Protein AF-A0A6V7Y3J3-F1 (afdb_monomer_lite)

Secondary structure (DSSP, 8-state):
---------HHHHHHHHHHHHHHHHHHHHHHHHHHHHHHHHHHHHHHHHHHHHHHHHHHHHHHHHHHHHHHHHHHHHHHHHHHHHHHHHHHHHHHHHHHHHT--GGG-HHHHHHHHHHHHHHHHHHHT-GGGHHHHHHHHHHHHHHHHHHHHHHHHHHHHH-PPPPHHHHHHTS-THHHHTSSS--

Foldseek 3Di:
DDPPPPPDDPVRVVVVVVVVVVVVVVVVVVVVVVVVVVVVVVVVVVVVVVVVVVVVVVVVVVVVVVVVVVVVVVVVVVVVVVVVVCVVCPVLVVVLLVVLVVLPCPVCVPVLVVSLVVLVVVLVVLVVPPVCVVVNVVSVVSSVSSVVSVVVVVVVVVVVVDDDDDVVVVVVPPPPVVVVVPPPDD

InterPro domains:
  IPR016159 Cullin repeat-like-containing domain superfamily [SSF74788] (88-168)

Structure (mmCIF, N/CA/C/O backbone):
data_AF-A0A6V7Y3J3-F1
#
_entry.id   AF-A0A6V7Y3J3-F1
#
loop_
_atom_site.group_PDB
_atom_site.id
_atom_site.type_symbol
_atom_site.label_atom_id
_atom_site.label_alt_id
_atom_site.label_comp_id
_atom_site.label_asym_id
_atom_site.label_entity_id
_atom_site.label_seq_id
_atom_site.pdbx_PDB_ins_code
_atom_site.Cartn_x
_atom_site.Cartn_y
_atom_site.Cartn_z
_atom_site.occupancy
_atom_site.B_iso_or_equiv
_atom_site.auth_seq_id
_atom_site.auth_comp_id
_atom_site.auth_asym_id
_atom_site.auth_atom_id
_atom_site.pdbx_PDB_model_num
ATOM 1 N N . MET A 1 1 ? -86.072 -19.309 64.965 1.00 40.47 1 MET A N 1
ATOM 2 C CA . MET A 1 1 ? -84.875 -19.492 64.117 1.00 40.47 1 MET A CA 1
ATOM 3 C C . MET A 1 1 ? -83.718 -18.826 64.836 1.00 40.47 1 MET A C 1
ATOM 5 O O . MET A 1 1 ? -83.682 -17.606 64.898 1.00 40.47 1 MET A O 1
ATOM 9 N N . SER A 1 2 ? -82.878 -19.613 65.507 1.00 39.44 2 SER A N 1
ATOM 10 C CA . SER A 1 2 ? -81.770 -19.080 66.303 1.00 39.44 2 SER A CA 1
ATOM 11 C C . SER A 1 2 ? -80.585 -18.849 65.375 1.00 39.44 2 SER A C 1
ATOM 13 O O . SER A 1 2 ? -80.054 -19.807 64.817 1.00 39.44 2 SER A O 1
ATOM 15 N N . TYR A 1 3 ? -80.198 -17.590 65.178 1.00 41.81 3 TYR A N 1
ATOM 16 C CA . TYR A 1 3 ? -78.926 -17.261 64.547 1.00 41.81 3 TYR A CA 1
ATOM 17 C C . TYR A 1 3 ? -77.817 -17.756 65.477 1.00 41.81 3 TYR A C 1
ATOM 19 O O . TYR A 1 3 ? -77.591 -17.194 66.545 1.00 41.81 3 TYR A O 1
ATOM 27 N N . SER A 1 4 ? -77.156 -18.845 65.090 1.00 46.56 4 SER A N 1
ATOM 28 C CA . SER A 1 4 ? -75.852 -19.208 65.633 1.00 46.56 4 SER A CA 1
ATOM 29 C C . SER A 1 4 ? -74.892 -18.091 65.229 1.00 46.56 4 SER A C 1
ATOM 31 O O . SER A 1 4 ? -74.396 -18.051 64.104 1.00 46.56 4 SER A O 1
ATOM 33 N N . GLN A 1 5 ? -74.690 -17.119 66.121 1.00 54.19 5 GLN A N 1
ATOM 34 C CA . GLN A 1 5 ? -73.513 -16.273 66.037 1.00 54.19 5 GLN A CA 1
ATOM 35 C C . GLN A 1 5 ? -72.325 -17.200 66.273 1.00 54.19 5 GLN A C 1
ATOM 37 O O . GLN A 1 5 ? -72.086 -17.662 67.387 1.00 54.19 5 GLN A O 1
ATOM 42 N N . ASN A 1 6 ? -71.626 -17.514 65.190 1.00 60.91 6 ASN A N 1
ATOM 43 C CA . ASN A 1 6 ? -70.351 -18.207 65.205 1.00 60.91 6 ASN A CA 1
ATOM 44 C C . ASN A 1 6 ? -69.305 -17.214 65.744 1.00 60.91 6 ASN A C 1
ATOM 46 O O . ASN A 1 6 ? -68.533 -16.619 64.993 1.00 60.91 6 ASN A O 1
ATOM 50 N N . VAL A 1 7 ? -69.402 -16.904 67.040 1.00 68.88 7 VAL A N 1
ATOM 51 C CA . VAL A 1 7 ? -68.448 -16.048 67.743 1.00 68.88 7 VAL A CA 1
ATOM 52 C C . VAL A 1 7 ? -67.253 -16.930 68.049 1.00 68.88 7 VAL A C 1
ATOM 54 O O . VAL A 1 7 ? -67.334 -17.804 68.909 1.00 68.88 7 VAL A O 1
ATOM 57 N N . LEU A 1 8 ? -66.171 -16.721 67.301 1.00 69.81 8 LEU A N 1
ATOM 58 C CA . LEU A 1 8 ? -64.879 -17.341 67.579 1.00 69.81 8 LEU A CA 1
ATOM 59 C C . LEU A 1 8 ? -64.528 -17.129 69.051 1.00 69.81 8 LEU A C 1
ATOM 61 O O . LEU A 1 8 ? -64.630 -16.013 69.574 1.00 69.81 8 LEU A O 1
ATOM 65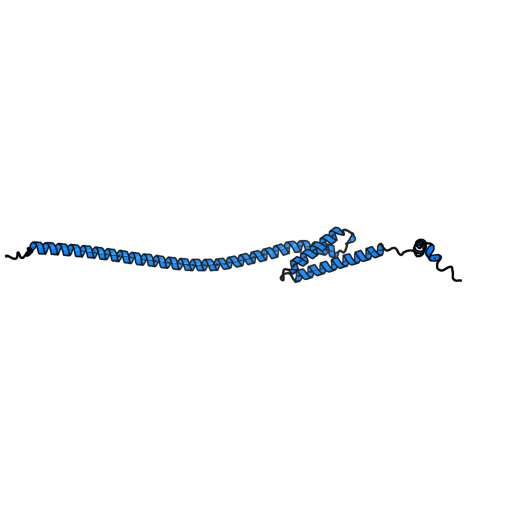 N N . SER A 1 9 ? -64.101 -18.201 69.709 1.00 84.56 9 SER A N 1
ATOM 66 C CA . SER A 1 9 ? -63.559 -18.112 71.058 1.00 84.56 9 SER A CA 1
ATOM 67 C C . SER A 1 9 ? -62.368 -17.155 71.059 1.00 84.56 9 SER A C 1
ATOM 69 O O . SER A 1 9 ? -61.580 -17.123 70.113 1.00 84.56 9 SER A O 1
ATOM 71 N N . PHE A 1 10 ? -62.189 -16.406 72.147 1.00 84.75 10 PHE A N 1
ATOM 72 C CA . PHE A 1 10 ? -61.020 -15.545 72.343 1.00 84.75 10 PHE A CA 1
ATOM 73 C C . PHE A 1 10 ? -59.698 -16.287 72.064 1.00 84.75 10 PHE A C 1
ATOM 75 O O . PHE A 1 10 ? -58.785 -15.723 71.466 1.00 84.75 10 PHE A O 1
ATOM 82 N N . ALA A 1 11 ? -59.622 -17.575 72.419 1.00 87.19 11 ALA A N 1
ATOM 83 C CA . ALA A 1 11 ? -58.457 -18.416 72.153 1.00 87.19 11 ALA A CA 1
ATOM 84 C C . ALA A 1 11 ? -58.227 -18.676 70.651 1.00 87.19 11 ALA A C 1
ATOM 86 O O . ALA A 1 11 ? -57.093 -18.600 70.183 1.00 87.19 11 ALA A O 1
ATOM 87 N N . GLU A 1 12 ? -59.291 -18.940 69.886 1.00 88.81 12 GLU A N 1
ATOM 88 C CA . GLU A 1 12 ? -59.215 -19.160 68.434 1.00 88.81 12 GLU A CA 1
ATOM 89 C C . GLU A 1 12 ? -58.850 -17.868 67.700 1.00 88.81 12 GLU A C 1
ATOM 91 O O . GLU A 1 12 ? -58.066 -17.887 66.750 1.00 88.81 12 GLU A O 1
ATOM 96 N N . LEU A 1 13 ? -59.380 -16.734 68.171 1.00 88.62 13 LEU A N 1
ATOM 97 C CA . LEU A 1 13 ? -59.056 -15.417 67.634 1.00 88.62 13 LEU A CA 1
ATOM 98 C C . LEU A 1 13 ? -57.568 -15.102 67.835 1.00 88.62 13 LEU A C 1
ATOM 100 O O . LEU A 1 13 ? -56.896 -14.710 66.886 1.00 88.62 13 LEU A O 1
ATOM 104 N N . ASN A 1 14 ? -57.046 -15.353 69.039 1.00 91.56 14 ASN A N 1
ATOM 105 C CA . ASN A 1 14 ? -55.643 -15.120 69.379 1.00 91.56 14 ASN A CA 1
ATOM 106 C C . ASN A 1 14 ? -54.693 -16.035 68.586 1.00 91.56 14 ASN A C 1
ATOM 108 O O . ASN A 1 14 ? -53.648 -15.595 68.115 1.00 91.56 14 ASN A O 1
ATOM 112 N N . GLN A 1 15 ? -55.075 -17.299 68.375 1.00 93.19 15 GLN A N 1
ATOM 113 C CA . GLN A 1 15 ? -54.293 -18.237 67.566 1.00 93.19 15 GLN A CA 1
ATOM 114 C C . GLN A 1 15 ? -54.233 -17.817 66.091 1.00 93.19 15 GLN A C 1
ATOM 116 O O . GLN A 1 15 ? -53.187 -17.935 65.454 1.00 93.19 15 GLN A O 1
ATOM 121 N N . ARG A 1 16 ? -55.348 -17.323 65.539 1.00 93.12 16 ARG A N 1
ATOM 122 C CA . ARG A 1 16 ? -55.405 -16.840 64.154 1.00 93.12 16 ARG A CA 1
ATOM 123 C C . ARG A 1 16 ? -54.549 -15.592 63.965 1.00 93.12 16 ARG A C 1
ATOM 125 O O . ARG A 1 16 ? -53.787 -15.533 63.011 1.00 93.12 16 ARG A O 1
ATOM 132 N N . LEU A 1 17 ? -54.613 -14.669 64.923 1.00 93.81 17 LEU A N 1
ATOM 133 C CA . LEU A 1 17 ? -53.811 -13.447 64.941 1.00 93.81 17 LEU A CA 1
ATOM 134 C C . LEU A 1 17 ? -52.310 -13.763 64.976 1.00 93.81 17 LEU A C 1
ATOM 136 O O . LEU A 1 17 ? -51.561 -13.246 64.158 1.00 93.81 17 LEU A O 1
ATOM 140 N N . HIS A 1 18 ? -51.891 -14.700 65.830 1.00 94.31 18 HIS A N 1
ATOM 141 C CA . HIS A 1 18 ? -50.497 -15.147 65.889 1.00 94.31 18 HIS A CA 1
ATOM 142 C C . HIS A 1 18 ? -50.033 -15.795 64.571 1.00 94.31 18 HIS A C 1
ATOM 144 O O . HIS A 1 18 ? -48.887 -15.631 64.152 1.00 94.31 18 HIS A O 1
ATOM 150 N N . LYS A 1 19 ? -50.920 -16.534 63.897 1.00 94.56 19 LYS A N 1
ATOM 151 C CA . LYS A 1 19 ? -50.617 -17.147 62.599 1.00 94.56 19 LYS A CA 1
ATOM 152 C C . LYS A 1 19 ? -50.491 -16.099 61.491 1.00 94.56 19 LYS A C 1
ATOM 154 O O . LYS A 1 19 ? -49.614 -16.216 60.639 1.00 94.56 19 LYS A O 1
ATOM 159 N N . ASP A 1 20 ? -51.348 -15.083 61.517 1.00 95.00 20 ASP A N 1
ATOM 160 C CA . ASP A 1 20 ? -51.294 -13.958 60.584 1.00 95.00 20 ASP A CA 1
ATOM 161 C C . ASP A 1 20 ? -50.028 -13.113 60.820 1.00 95.00 20 ASP A C 1
ATOM 163 O O . ASP A 1 20 ? -49.386 -12.699 59.855 1.00 95.00 20 ASP A O 1
ATOM 167 N N . GLU A 1 21 ? -49.606 -12.922 62.076 1.00 95.88 21 GLU A N 1
ATOM 168 C CA . GLU A 1 21 ? -48.337 -12.265 62.427 1.00 95.88 21 GLU A CA 1
ATOM 169 C C . GLU A 1 21 ? -47.112 -13.035 61.909 1.00 95.88 21 GLU A C 1
ATOM 171 O O . GLU A 1 21 ? -46.213 -12.432 61.317 1.00 95.88 21 GLU A O 1
ATOM 176 N N . GLU A 1 22 ? -47.072 -14.362 62.076 1.00 96.19 22 GLU A N 1
ATOM 177 C CA . GLU A 1 22 ? -45.998 -15.197 61.514 1.00 96.19 22 GLU A CA 1
ATOM 178 C C . GLU A 1 22 ? -45.982 -15.147 59.985 1.00 96.19 22 GLU A C 1
ATOM 180 O O . GLU A 1 22 ? -44.924 -14.950 59.385 1.00 96.19 22 GLU A O 1
ATOM 185 N N . TRP A 1 23 ? -47.151 -15.251 59.347 1.00 97.19 23 TRP A N 1
ATOM 186 C CA . TRP A 1 23 ? -47.257 -15.169 57.892 1.00 97.19 23 TRP A CA 1
ATOM 187 C C . TRP A 1 23 ? -46.792 -13.811 57.355 1.00 97.19 23 TRP A C 1
ATOM 189 O O . TRP A 1 23 ? -46.051 -13.762 56.372 1.00 97.19 23 TRP A O 1
ATOM 199 N N . LEU A 1 24 ? -47.179 -12.709 58.008 1.00 97.31 24 LEU A N 1
ATOM 200 C CA . LEU A 1 24 ? -46.723 -11.365 57.647 1.00 97.31 24 LEU A CA 1
ATOM 201 C C . LEU A 1 24 ? -45.204 -11.242 57.776 1.00 97.31 24 LEU A C 1
ATOM 203 O O . LEU A 1 24 ? -44.564 -10.681 56.884 1.00 97.31 24 LEU A O 1
ATOM 207 N N . ARG A 1 25 ? -44.617 -11.801 58.841 1.00 97.25 25 ARG A N 1
ATOM 208 C CA . ARG A 1 25 ? -43.162 -11.809 59.036 1.00 97.25 25 ARG A CA 1
ATOM 209 C C . ARG A 1 25 ? -42.450 -12.553 57.906 1.00 97.25 25 ARG A C 1
ATOM 211 O O . ARG A 1 25 ? -41.511 -12.011 57.321 1.00 97.25 25 ARG A O 1
ATOM 218 N N . ASP A 1 26 ? -42.918 -13.749 57.566 1.00 97.00 26 ASP A N 1
ATOM 219 C CA . ASP A 1 26 ? -42.322 -14.575 56.513 1.00 97.00 26 ASP A CA 1
ATOM 220 C C . ASP A 1 26 ? -42.484 -13.923 55.129 1.00 97.00 26 ASP A C 1
ATOM 222 O O . ASP A 1 26 ? -41.553 -13.909 54.317 1.00 97.00 26 ASP A O 1
ATOM 226 N N . PHE A 1 27 ? -43.643 -13.310 54.867 1.00 96.81 27 PHE A N 1
ATOM 227 C CA . PHE A 1 27 ? -43.893 -12.555 53.639 1.00 96.81 27 PHE A CA 1
ATOM 228 C C . PHE A 1 27 ? -42.955 -11.349 53.513 1.00 96.81 27 PHE A C 1
ATOM 230 O O . PHE A 1 27 ? -42.407 -11.083 52.440 1.00 96.81 27 PHE A O 1
ATOM 237 N N . GLN A 1 28 ? -42.713 -10.642 54.616 1.00 97.75 28 GLN A N 1
ATOM 238 C CA . GLN A 1 28 ? -41.805 -9.502 54.646 1.00 97.75 28 GLN A CA 1
ATOM 239 C C . GLN A 1 28 ? -40.344 -9.927 54.439 1.00 97.75 28 GLN A C 1
ATOM 241 O O . GLN A 1 28 ? -39.595 -9.246 53.735 1.00 97.75 28 GLN A O 1
ATOM 246 N N . GLU A 1 29 ? -39.944 -11.090 54.959 1.00 97.31 29 GLU A N 1
ATOM 247 C CA . GLU A 1 29 ? -38.634 -11.680 54.672 1.00 97.31 29 GLU A CA 1
ATOM 248 C C . GLU A 1 29 ? -38.492 -12.079 53.192 1.00 97.31 29 GLU A C 1
ATOM 250 O O . GLU A 1 29 ? -37.461 -11.804 52.569 1.00 97.31 29 GLU A O 1
ATOM 255 N N . ALA A 1 30 ? -39.532 -12.671 52.598 1.00 97.00 30 ALA A N 1
ATOM 256 C CA . ALA A 1 30 ? -39.553 -13.011 51.175 1.00 97.00 30 ALA A CA 1
ATOM 257 C C . ALA A 1 30 ? -39.449 -11.762 50.281 1.00 97.00 30 ALA A C 1
ATOM 259 O O . ALA A 1 30 ? -38.675 -11.757 49.318 1.00 97.00 30 ALA A O 1
ATOM 260 N N . LEU A 1 31 ? -40.153 -10.678 50.627 1.00 97.62 31 LEU A N 1
ATOM 261 C CA . LEU A 1 31 ? -40.031 -9.387 49.941 1.00 97.62 31 LEU A CA 1
ATOM 262 C C . LEU A 1 31 ? -38.615 -8.812 50.047 1.00 97.62 31 LEU A C 1
ATOM 264 O O . LEU A 1 31 ? -38.068 -8.340 49.048 1.00 97.62 31 LEU A O 1
ATOM 268 N N . ASN A 1 32 ? -37.990 -8.888 51.224 1.00 97.56 32 ASN A N 1
ATOM 269 C CA . ASN A 1 32 ? -36.612 -8.434 51.412 1.00 97.56 32 ASN A CA 1
ATOM 270 C C . ASN A 1 32 ? -35.627 -9.235 50.549 1.00 97.56 32 ASN A C 1
ATOM 272 O O . ASN A 1 32 ? -34.776 -8.638 49.886 1.00 97.56 32 ASN A O 1
ATOM 276 N N . LYS A 1 33 ? -35.778 -10.564 50.484 1.00 97.81 33 LYS A N 1
ATOM 277 C CA . LYS A 1 33 ? -34.981 -11.422 49.589 1.00 97.81 33 LYS A CA 1
ATOM 278 C C . LYS A 1 33 ? -35.191 -11.051 48.121 1.00 97.81 33 LYS A C 1
ATOM 280 O O . LYS A 1 33 ? -34.218 -10.906 47.386 1.00 97.81 33 LYS A O 1
ATOM 285 N N . SER A 1 34 ? -36.438 -10.833 47.701 1.00 98.00 34 SER A N 1
ATOM 286 C CA . SER A 1 34 ? -36.752 -10.405 46.332 1.00 98.00 34 SER A CA 1
ATOM 287 C C . SER A 1 34 ? -36.083 -9.071 45.980 1.00 98.00 34 SER A C 1
ATOM 289 O O . SER A 1 34 ? -35.484 -8.949 44.913 1.00 98.00 34 SER A O 1
ATOM 291 N N . ASN A 1 35 ? -36.117 -8.091 46.889 1.00 98.00 35 ASN A N 1
ATOM 292 C CA . ASN A 1 35 ? -35.448 -6.801 46.701 1.00 98.00 35 ASN A CA 1
ATOM 293 C C . ASN A 1 35 ? -33.922 -6.940 46.600 1.00 98.00 35 ASN A C 1
ATOM 295 O O . ASN A 1 35 ? -33.307 -6.314 45.736 1.00 98.00 35 ASN A O 1
ATOM 299 N N . GLN A 1 36 ? -33.303 -7.778 47.437 1.00 97.94 36 GLN A N 1
ATOM 300 C CA . GLN A 1 36 ? -31.860 -8.043 47.370 1.00 97.94 36 GLN A CA 1
ATOM 301 C C . GLN A 1 36 ? -31.457 -8.687 46.038 1.00 97.94 36 GLN A C 1
ATOM 303 O O . GLN A 1 36 ? -30.456 -8.291 45.435 1.00 97.94 36 GLN A O 1
ATOM 308 N N . ILE A 1 37 ? -32.247 -9.648 45.546 1.00 97.75 37 ILE A N 1
ATOM 309 C CA . ILE A 1 37 ? -32.016 -10.273 44.237 1.00 97.75 37 ILE A CA 1
ATOM 310 C C . ILE A 1 37 ? -32.148 -9.228 43.130 1.00 97.75 37 ILE A C 1
ATOM 312 O O . ILE A 1 37 ? -31.263 -9.133 42.283 1.00 97.75 37 ILE A O 1
ATOM 316 N N . GLN A 1 38 ? -33.201 -8.406 43.156 1.00 98.19 38 GLN A N 1
ATOM 317 C CA . GLN A 1 38 ? -33.400 -7.353 42.162 1.00 98.19 38 GLN A CA 1
ATOM 318 C C . GLN A 1 38 ? -32.218 -6.375 42.130 1.00 98.19 38 GLN A C 1
ATOM 320 O O . GLN A 1 38 ? -31.699 -6.085 41.054 1.00 98.19 38 GLN A O 1
ATOM 325 N N . GLN A 1 39 ? -31.753 -5.903 43.289 1.00 98.12 39 GLN A N 1
ATOM 326 C CA . GLN A 1 39 ? -30.576 -5.033 43.371 1.00 98.12 39 GLN A CA 1
ATOM 327 C C . GLN A 1 39 ? -29.327 -5.718 42.812 1.00 98.12 39 GLN A C 1
ATOM 329 O O . GLN A 1 39 ? -28.619 -5.119 42.007 1.00 98.12 39 GLN A O 1
ATOM 334 N N . SER A 1 40 ? -29.105 -6.987 43.163 1.00 98.00 40 SER A N 1
ATOM 335 C CA . SER A 1 40 ? -27.975 -7.773 42.652 1.00 98.00 40 SER A CA 1
ATOM 336 C C . SER A 1 40 ? -28.010 -7.895 41.127 1.00 98.00 40 SER A C 1
ATOM 338 O O . SER A 1 40 ? -26.985 -7.725 40.467 1.00 98.00 40 SER A O 1
ATOM 340 N N . VAL A 1 41 ? -29.192 -8.138 40.552 1.00 98.06 41 VAL A N 1
ATOM 341 C CA . VAL A 1 41 ? -29.391 -8.190 39.098 1.00 98.06 41 VAL A CA 1
ATOM 342 C C . VAL A 1 41 ? -29.117 -6.828 38.461 1.00 98.06 41 VAL A C 1
ATOM 344 O O . VAL A 1 41 ? -28.398 -6.771 37.466 1.00 98.06 41 VAL A O 1
ATOM 347 N N . CYS A 1 42 ? -29.613 -5.730 39.038 1.00 98.12 42 CYS A N 1
ATOM 348 C CA . CYS A 1 42 ? -29.329 -4.383 38.536 1.00 98.12 42 CYS A CA 1
ATOM 349 C C . CYS A 1 42 ? -27.826 -4.071 38.550 1.00 98.12 42 CYS A C 1
ATOM 351 O O . CYS A 1 42 ? -27.300 -3.556 37.564 1.00 98.12 42 CYS A O 1
ATOM 353 N N . THR A 1 43 ? -27.119 -4.421 39.627 1.00 98.12 43 THR A N 1
ATOM 354 C CA . THR A 1 43 ? -25.661 -4.251 39.715 1.00 98.12 43 THR A CA 1
ATOM 355 C C . THR A 1 43 ? -24.936 -5.083 38.660 1.00 98.12 43 THR A C 1
ATOM 357 O O . THR A 1 43 ? -24.030 -4.580 37.994 1.00 98.12 43 THR A O 1
ATOM 360 N N . LEU A 1 44 ? -25.349 -6.338 38.464 1.00 98.06 44 LEU A N 1
ATOM 361 C CA . LEU A 1 44 ? -24.755 -7.217 37.462 1.00 98.06 44 LEU A CA 1
ATOM 362 C C . LEU A 1 44 ? -24.953 -6.657 36.045 1.00 98.06 44 LEU A C 1
ATOM 364 O O . LEU A 1 44 ? -23.995 -6.585 35.277 1.00 98.06 44 LEU A O 1
ATOM 368 N N . LEU A 1 45 ? -26.168 -6.212 35.716 1.00 98.38 45 LEU A N 1
ATOM 369 C CA . LEU A 1 45 ? -26.481 -5.598 34.424 1.00 98.38 45 LEU A CA 1
ATOM 370 C C . LEU A 1 45 ? -25.687 -4.308 34.195 1.00 98.38 45 LEU A C 1
ATOM 372 O O . LEU A 1 45 ? -25.155 -4.126 33.103 1.00 98.38 45 LEU A O 1
ATOM 376 N N . GLY A 1 46 ? -25.533 -3.467 35.223 1.00 98.06 46 GLY A N 1
ATOM 377 C CA . GLY A 1 46 ? -24.656 -2.294 35.164 1.00 98.06 46 GLY A CA 1
ATOM 378 C C . GLY A 1 46 ? -23.215 -2.675 34.818 1.00 98.06 46 GLY A C 1
ATOM 379 O O . GLY A 1 46 ? -22.642 -2.139 33.875 1.00 98.06 46 GLY A O 1
ATOM 380 N N . SER A 1 47 ? -22.666 -3.695 35.486 1.00 98.06 47 SER A N 1
ATOM 381 C CA . SER A 1 47 ? -21.303 -4.166 35.200 1.00 98.06 47 SER A CA 1
ATOM 382 C C . SER A 1 47 ? -21.140 -4.732 33.782 1.00 98.06 47 SER A C 1
ATOM 384 O O . SER A 1 47 ? -20.087 -4.576 33.162 1.00 98.06 47 SER A O 1
ATOM 386 N N . PHE A 1 48 ? -22.178 -5.384 33.245 1.00 98.44 48 PHE A N 1
ATOM 387 C CA . PHE A 1 48 ? -22.170 -5.858 31.864 1.00 98.44 48 PHE A CA 1
ATOM 388 C C . PHE A 1 48 ? -22.197 -4.701 30.874 1.00 98.44 48 PHE A C 1
ATOM 390 O O . PHE A 1 48 ? -21.451 -4.745 29.896 1.00 98.44 48 PHE A O 1
ATOM 397 N N . GLN A 1 49 ? -23.006 -3.676 31.141 1.00 98.31 49 GLN A N 1
ATOM 398 C CA . GLN A 1 49 ? -23.075 -2.480 30.312 1.00 98.31 49 GLN A CA 1
ATOM 399 C C . GLN A 1 49 ? -21.709 -1.788 30.237 1.00 98.31 49 GLN A C 1
ATOM 401 O O . GLN A 1 49 ? -21.181 -1.621 29.138 1.00 98.31 49 GLN A O 1
ATOM 406 N N . ASP A 1 50 ? -21.068 -1.533 31.382 1.00 98.19 50 ASP A N 1
ATOM 407 C CA . ASP A 1 50 ? -19.732 -0.918 31.434 1.00 98.19 50 ASP A CA 1
ATOM 408 C C . ASP A 1 50 ? -18.699 -1.715 30.620 1.00 98.19 50 ASP A C 1
ATOM 410 O O . ASP A 1 50 ? -17.840 -1.169 29.918 1.00 98.19 50 ASP A O 1
ATOM 414 N N . ARG A 1 51 ? -18.788 -3.047 30.689 1.00 98.31 51 ARG A N 1
ATOM 415 C CA . ARG A 1 51 ? -17.873 -3.950 29.989 1.00 98.31 51 ARG A CA 1
ATOM 416 C C . ARG A 1 51 ? -18.129 -3.979 28.479 1.00 98.31 51 ARG A C 1
ATOM 418 O O . ARG A 1 51 ? -17.166 -4.066 27.716 1.00 98.31 51 ARG A O 1
ATOM 425 N N . ILE A 1 52 ? -19.387 -3.881 28.045 1.00 98.38 52 ILE A N 1
ATOM 426 C CA . ILE A 1 52 ? -19.772 -3.754 26.629 1.00 98.38 52 ILE A CA 1
ATOM 427 C C . ILE A 1 52 ? -19.312 -2.408 26.065 1.00 98.38 52 ILE A C 1
ATOM 429 O O . ILE A 1 52 ? -18.769 -2.368 24.956 1.00 98.38 52 ILE A O 1
ATOM 433 N N . ASP A 1 53 ? -19.466 -1.329 26.827 1.00 98.25 53 ASP A N 1
ATOM 434 C CA . ASP A 1 53 ? -19.052 0.011 26.412 1.00 98.25 53 ASP A CA 1
ATOM 435 C C . ASP A 1 53 ? -17.528 0.093 26.272 1.00 98.25 53 ASP A C 1
ATOM 437 O O . ASP A 1 53 ? -17.009 0.540 25.242 1.00 98.25 53 ASP A O 1
ATOM 441 N N . SER A 1 54 ? -16.793 -0.452 27.248 1.00 98.19 54 SER A N 1
ATOM 442 C CA . SER A 1 54 ? -15.333 -0.563 27.179 1.00 98.19 54 SER A CA 1
ATOM 443 C C . SER A 1 54 ? -14.873 -1.413 25.989 1.00 98.19 54 SER A C 1
ATOM 445 O O . SER A 1 54 ? -13.954 -1.029 25.256 1.00 98.19 54 SER A O 1
ATOM 447 N N . LEU A 1 55 ? -15.527 -2.554 25.744 1.00 98.06 55 LEU A N 1
ATOM 448 C CA . LEU A 1 55 ? -15.213 -3.404 24.599 1.00 98.06 55 LEU A CA 1
ATOM 449 C C . LEU A 1 55 ? -15.475 -2.680 23.273 1.00 98.06 55 LEU A C 1
ATOM 451 O O . LEU A 1 55 ? -14.622 -2.722 22.388 1.00 98.06 55 LEU A O 1
ATOM 455 N N . SER A 1 56 ? -16.603 -1.981 23.146 1.00 97.88 56 SER A N 1
ATOM 456 C CA . SER A 1 56 ? -16.945 -1.222 21.937 1.00 97.88 56 SER A CA 1
ATOM 457 C C . SER A 1 56 ? -15.922 -0.124 21.644 1.00 97.88 56 SER A C 1
ATOM 459 O O . SER A 1 56 ? -15.453 -0.009 20.508 1.00 97.88 56 SER A O 1
ATOM 461 N N . ALA A 1 57 ? -15.497 0.630 22.662 1.00 97.62 57 ALA A N 1
ATOM 462 C CA . ALA A 1 57 ? -14.457 1.650 22.518 1.00 97.62 57 ALA A CA 1
ATOM 463 C C . ALA A 1 57 ? -13.104 1.049 22.084 1.00 97.62 57 ALA A C 1
ATOM 465 O O . ALA A 1 57 ? -12.422 1.578 21.194 1.00 97.62 57 ALA A O 1
ATOM 466 N N . ASN A 1 58 ? -12.731 -0.094 22.666 1.00 98.12 58 ASN A N 1
ATOM 467 C CA . ASN A 1 58 ? -11.515 -0.816 22.294 1.00 98.12 58 ASN A CA 1
ATOM 468 C C . ASN A 1 58 ? -11.574 -1.328 20.851 1.00 98.12 58 ASN A C 1
ATOM 470 O O . ASN A 1 58 ? -10.613 -1.163 20.098 1.00 98.12 58 ASN A O 1
ATOM 474 N N . VAL A 1 59 ? -12.705 -1.897 20.436 1.00 97.94 59 VAL A N 1
ATOM 475 C CA . VAL A 1 59 ? -12.921 -2.375 19.066 1.00 97.94 59 VAL A CA 1
ATOM 476 C C . VAL A 1 59 ? -12.838 -1.222 18.062 1.00 97.94 59 VAL A C 1
ATOM 478 O O . VAL A 1 59 ? -12.131 -1.346 17.062 1.00 97.94 59 VAL A O 1
ATOM 481 N N . ALA A 1 60 ? -13.461 -0.074 18.338 1.00 97.38 60 ALA A N 1
ATOM 482 C CA . ALA A 1 60 ? -13.362 1.112 17.479 1.00 97.38 60 ALA A CA 1
ATOM 483 C C . ALA A 1 60 ? -11.905 1.595 17.316 1.00 97.38 60 ALA A C 1
ATOM 485 O O . ALA A 1 60 ? -11.444 1.903 16.209 1.00 97.38 60 ALA A O 1
ATOM 486 N N . THR A 1 61 ? -11.145 1.588 18.414 1.00 97.44 61 THR A N 1
ATOM 487 C CA . THR A 1 61 ? -9.713 1.916 18.403 1.00 97.44 61 THR A CA 1
ATOM 488 C C . THR A 1 61 ? -8.910 0.911 17.572 1.00 97.44 61 THR A C 1
ATOM 490 O O . THR A 1 61 ? -8.047 1.310 16.784 1.00 97.44 61 THR A O 1
ATOM 493 N N . LEU A 1 62 ? -9.197 -0.388 17.700 1.00 97.94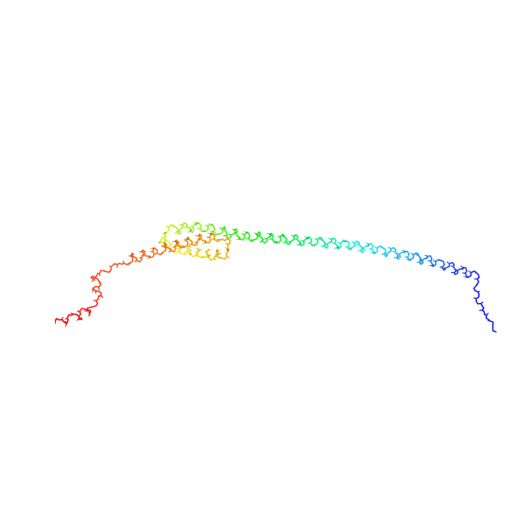 62 LEU A N 1
ATOM 494 C CA . LEU A 1 62 ? -8.553 -1.442 16.910 1.00 97.94 62 LEU A CA 1
ATOM 495 C C . LEU A 1 62 ? -8.833 -1.292 15.413 1.00 97.94 62 LEU A C 1
ATOM 497 O O . LEU A 1 62 ? -7.894 -1.385 14.623 1.00 97.94 62 LEU A O 1
ATOM 501 N N . TYR A 1 63 ? -10.074 -0.997 15.017 1.00 97.94 63 TYR A N 1
ATOM 502 C CA . TYR A 1 63 ? -10.414 -0.730 13.615 1.00 97.94 63 TYR A CA 1
ATOM 503 C C . TYR A 1 63 ? -9.617 0.446 13.050 1.00 97.94 63 TYR A C 1
ATOM 505 O O . TYR A 1 63 ? -9.041 0.346 11.964 1.00 97.94 63 TYR A O 1
ATOM 513 N N . THR A 1 64 ? -9.514 1.534 13.815 1.00 96.81 64 THR A N 1
ATOM 514 C CA . THR A 1 64 ? -8.750 2.721 13.410 1.00 96.81 64 THR A CA 1
ATOM 515 C C . THR A 1 64 ? -7.278 2.371 13.196 1.00 96.81 64 THR A C 1
ATOM 517 O O . THR A 1 64 ? -6.736 2.620 12.117 1.00 96.81 64 THR A O 1
ATOM 520 N N . LYS A 1 65 ? -6.644 1.706 14.172 1.00 97.50 65 LYS A N 1
ATOM 521 C CA . LYS A 1 65 ? -5.246 1.256 14.066 1.00 97.50 65 LYS A CA 1
ATOM 522 C C . LYS A 1 65 ? -5.038 0.300 12.890 1.00 97.50 65 LYS A C 1
ATOM 524 O O . LYS A 1 65 ? -4.075 0.452 12.144 1.00 97.50 65 LYS A O 1
ATOM 529 N N . SER A 1 66 ? -5.955 -0.646 12.691 1.00 97.56 66 SER A N 1
ATOM 530 C CA . SER A 1 66 ? -5.891 -1.604 11.585 1.00 97.56 66 SER A CA 1
ATOM 531 C C . SER A 1 66 ? -5.935 -0.907 10.223 1.00 97.56 66 SER A C 1
ATOM 533 O O . SER A 1 66 ? -5.128 -1.229 9.355 1.00 97.56 66 SER A O 1
ATOM 535 N N . SER A 1 67 ? -6.788 0.109 10.049 1.00 96.81 67 SER A N 1
ATOM 536 C CA . SER A 1 67 ? -6.851 0.870 8.792 1.00 96.81 67 SER A CA 1
ATOM 537 C C . SER A 1 67 ? -5.549 1.615 8.468 1.00 96.81 67 SER A C 1
ATOM 539 O O . SER A 1 67 ? -5.142 1.672 7.305 1.00 96.81 67 SER A O 1
ATOM 541 N N . VAL A 1 68 ? -4.864 2.146 9.489 1.00 97.38 68 VAL A N 1
ATOM 542 C CA . VAL A 1 68 ? -3.571 2.823 9.323 1.00 97.38 68 VAL A CA 1
ATOM 543 C C . VAL A 1 68 ? -2.521 1.810 8.879 1.00 97.38 68 VAL A C 1
ATOM 545 O O . VAL A 1 68 ? -1.873 2.020 7.855 1.00 97.38 68 VAL A O 1
ATOM 548 N N . ILE A 1 69 ? -2.436 0.669 9.569 1.00 98.00 69 ILE A N 1
ATOM 549 C CA . ILE A 1 69 ? -1.509 -0.418 9.226 1.00 98.00 69 ILE A CA 1
ATOM 550 C C . ILE A 1 69 ? -1.769 -0.936 7.805 1.00 98.00 69 ILE A C 1
ATOM 552 O O . ILE A 1 69 ? -0.829 -1.135 7.040 1.00 98.00 69 ILE A O 1
ATOM 556 N N . GLN A 1 70 ? -3.030 -1.131 7.410 1.00 97.31 70 GLN A N 1
ATOM 557 C CA . GLN A 1 70 ? -3.372 -1.565 6.051 1.00 97.31 70 GLN A CA 1
ATOM 558 C C . GLN A 1 70 ? -2.904 -0.558 4.994 1.00 97.31 70 GLN A C 1
ATOM 560 O O . GLN A 1 70 ? -2.339 -0.954 3.971 1.00 97.31 70 GLN A O 1
ATOM 565 N N . ARG A 1 71 ? -3.086 0.745 5.246 1.00 97.25 71 ARG A N 1
ATOM 566 C CA . ARG A 1 71 ? -2.592 1.803 4.356 1.00 97.25 71 ARG A CA 1
ATOM 567 C C . ARG A 1 71 ? -1.065 1.790 4.267 1.00 97.25 71 ARG A C 1
ATOM 569 O O . ARG A 1 71 ? -0.526 1.865 3.163 1.00 97.25 71 ARG A O 1
ATOM 576 N N . GLU A 1 72 ? -0.368 1.662 5.391 1.00 97.19 72 GLU A N 1
ATOM 577 C CA . GLU A 1 72 ? 1.096 1.555 5.420 1.00 97.19 72 GLU A CA 1
ATOM 578 C C . GLU A 1 72 ? 1.587 0.333 4.638 1.00 97.19 72 GLU A C 1
ATOM 580 O O . GLU A 1 72 ? 2.465 0.459 3.784 1.00 97.19 72 GLU A O 1
ATOM 585 N N . GLN A 1 73 ? 0.963 -0.831 4.831 1.00 97.56 73 GLN A N 1
ATOM 586 C CA . GLN A 1 73 ? 1.280 -2.037 4.066 1.00 97.56 73 GLN A CA 1
ATOM 587 C C . GLN A 1 73 ? 1.052 -1.847 2.564 1.00 97.56 73 GLN A C 1
ATOM 589 O O . GLN A 1 73 ? 1.868 -2.295 1.756 1.00 97.56 73 GLN A O 1
ATOM 594 N N . GLN A 1 74 ? -0.031 -1.179 2.163 1.00 95.56 74 GLN A N 1
ATOM 595 C CA . GLN A 1 74 ? -0.283 -0.887 0.753 1.00 95.56 74 GLN A CA 1
ATOM 596 C C . GLN A 1 74 ? 0.802 0.028 0.168 1.00 95.56 74 GLN A C 1
ATOM 598 O O . GLN A 1 74 ? 1.262 -0.207 -0.952 1.00 95.56 74 GLN A O 1
ATOM 603 N N . ASN A 1 75 ? 1.240 1.036 0.923 1.00 94.81 75 ASN A N 1
ATOM 604 C CA . ASN A 1 75 ? 2.327 1.924 0.514 1.00 94.81 75 ASN A CA 1
ATOM 605 C C . ASN A 1 75 ? 3.649 1.160 0.368 1.00 94.81 75 ASN A C 1
ATOM 607 O O . ASN A 1 75 ? 4.318 1.305 -0.654 1.00 94.81 75 ASN A O 1
ATOM 611 N N . ILE A 1 76 ? 3.981 0.289 1.326 1.00 96.25 76 ILE A N 1
ATOM 612 C CA . ILE A 1 76 ? 5.176 -0.566 1.269 1.00 96.25 76 ILE A CA 1
ATOM 613 C C . ILE A 1 76 ? 5.138 -1.475 0.035 1.00 96.25 76 ILE A C 1
ATOM 615 O O . ILE A 1 76 ? 6.130 -1.562 -0.680 1.00 96.25 76 ILE A O 1
ATOM 619 N N . ARG A 1 77 ? 3.998 -2.105 -0.280 1.00 92.12 77 ARG A N 1
ATOM 620 C CA . ARG A 1 77 ? 3.865 -2.953 -1.483 1.00 92.12 77 ARG A CA 1
ATOM 621 C C . ARG A 1 77 ? 4.059 -2.165 -2.779 1.00 92.12 77 ARG A C 1
ATOM 623 O O . ARG A 1 77 ? 4.730 -2.649 -3.686 1.00 92.12 77 ARG A O 1
ATOM 630 N N . LYS A 1 78 ? 3.502 -0.951 -2.868 1.00 85.19 78 LYS A N 1
ATOM 631 C CA . LYS A 1 78 ? 3.711 -0.060 -4.025 1.00 85.19 78 LYS A CA 1
ATOM 632 C C . LYS A 1 78 ? 5.181 0.334 -4.168 1.00 85.19 78 LYS A C 1
ATOM 634 O O . LYS A 1 78 ? 5.711 0.309 -5.278 1.00 85.19 78 LYS A O 1
ATOM 639 N N . LEU A 1 79 ? 5.839 0.664 -3.057 1.00 87.38 79 LEU A N 1
ATOM 640 C CA . LEU A 1 79 ? 7.262 0.992 -3.045 1.00 87.38 79 LEU A CA 1
ATOM 641 C C . LE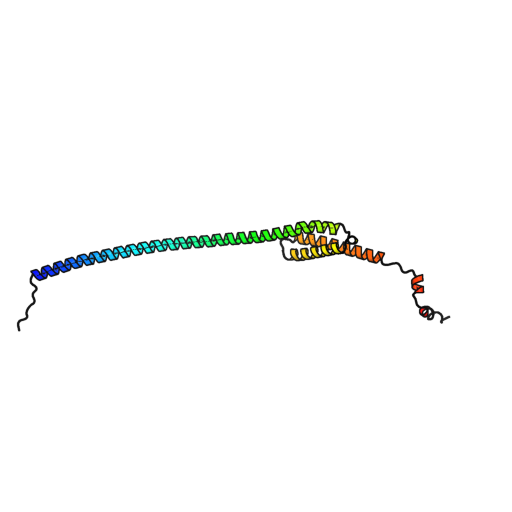U A 1 79 ? 8.113 -0.211 -3.462 1.00 87.38 79 LEU A C 1
ATOM 643 O O . LEU A 1 79 ? 8.983 -0.060 -4.309 1.00 87.38 79 LEU A O 1
ATOM 647 N N . LEU A 1 80 ? 7.827 -1.402 -2.936 1.00 89.19 80 LEU A N 1
ATOM 648 C CA . LEU A 1 80 ? 8.538 -2.626 -3.302 1.00 89.19 80 LEU A CA 1
ATOM 649 C C . LEU A 1 80 ? 8.406 -2.917 -4.802 1.00 89.19 80 LEU A C 1
ATOM 651 O O . LEU A 1 80 ? 9.412 -3.098 -5.472 1.00 89.19 80 LEU A O 1
ATOM 655 N N . SER A 1 81 ? 7.193 -2.831 -5.356 1.00 78.06 81 SER A N 1
ATOM 656 C CA . SER A 1 81 ? 6.968 -2.983 -6.801 1.00 78.06 81 SER A CA 1
ATOM 657 C C . SER A 1 81 ? 7.738 -1.946 -7.633 1.00 78.06 81 SER A C 1
ATOM 659 O O . SER A 1 81 ? 8.264 -2.269 -8.697 1.00 78.06 81 SER A O 1
ATOM 661 N N . THR A 1 82 ? 7.844 -0.710 -7.137 1.00 78.44 82 THR A N 1
ATOM 662 C CA . THR A 1 82 ? 8.629 0.369 -7.764 1.00 78.44 82 THR A CA 1
ATOM 663 C C . THR A 1 82 ? 10.127 0.044 -7.746 1.00 78.44 82 THR A C 1
ATOM 665 O O . THR A 1 82 ? 10.821 0.224 -8.750 1.00 78.44 82 THR A O 1
ATOM 668 N N . VAL A 1 83 ? 10.630 -0.463 -6.620 1.00 82.19 83 VAL A N 1
ATOM 669 C CA . VAL A 1 83 ? 12.030 -0.875 -6.456 1.00 82.19 83 VAL A CA 1
ATOM 670 C C . VAL A 1 83 ? 12.355 -2.076 -7.341 1.00 82.19 83 VAL A C 1
ATOM 672 O O . VAL A 1 83 ? 13.340 -2.014 -8.072 1.00 82.19 83 VAL A O 1
ATOM 675 N N . ASP A 1 84 ? 11.515 -3.112 -7.358 1.00 78.75 84 ASP A N 1
ATOM 676 C CA . ASP A 1 84 ? 11.702 -4.299 -8.200 1.00 78.75 84 ASP A CA 1
ATOM 677 C C . ASP A 1 84 ? 11.758 -3.928 -9.683 1.00 78.75 84 ASP A C 1
ATOM 679 O O . ASP A 1 84 ? 12.681 -4.334 -10.392 1.00 78.75 84 ASP A O 1
ATOM 683 N N . ALA A 1 85 ? 10.827 -3.084 -10.143 1.00 71.12 85 ALA A N 1
ATOM 684 C CA . ALA A 1 85 ? 10.871 -2.547 -11.499 1.00 71.12 85 ALA A CA 1
ATOM 685 C C . ALA A 1 85 ? 12.184 -1.782 -11.738 1.00 71.12 85 ALA A C 1
ATOM 687 O O . ALA A 1 85 ? 12.878 -2.004 -12.729 1.00 71.12 85 ALA A O 1
ATOM 688 N N . THR A 1 86 ? 12.581 -0.915 -10.806 1.00 70.12 86 THR A N 1
ATOM 689 C CA . THR A 1 86 ? 13.816 -0.133 -10.937 1.00 70.12 86 THR A CA 1
ATOM 690 C C . THR A 1 86 ? 15.057 -1.020 -11.036 1.00 70.12 86 THR A C 1
ATOM 692 O O . THR A 1 86 ? 15.879 -0.764 -11.915 1.00 70.12 86 THR A O 1
ATOM 695 N N . ILE A 1 87 ? 15.183 -2.059 -10.205 1.00 71.12 87 ILE A N 1
ATOM 696 C CA . ILE A 1 87 ? 16.304 -3.013 -10.223 1.00 71.12 87 ILE A CA 1
ATOM 697 C C . ILE A 1 87 ? 16.344 -3.769 -11.553 1.00 71.12 87 ILE A C 1
ATOM 699 O O . ILE A 1 87 ? 17.390 -3.806 -12.205 1.00 71.12 87 ILE A O 1
ATOM 703 N N . GLN A 1 88 ? 15.205 -4.319 -11.987 1.00 70.25 88 GLN A N 1
ATOM 704 C CA . GLN A 1 88 ? 15.117 -5.065 -13.244 1.00 70.25 88 GLN A CA 1
ATOM 705 C C . GLN A 1 88 ? 15.515 -4.211 -14.449 1.00 70.25 88 GLN A C 1
ATOM 707 O O . GLN A 1 88 ? 16.208 -4.698 -15.344 1.00 70.25 88 GLN A O 1
ATOM 712 N N . PHE A 1 89 ? 15.112 -2.938 -14.469 1.00 67.12 89 PHE A N 1
ATOM 713 C CA . PHE A 1 89 ? 15.442 -2.050 -15.575 1.00 67.12 89 PHE A CA 1
ATOM 714 C C . PHE A 1 89 ? 16.864 -1.492 -15.475 1.00 67.12 89 PHE A C 1
ATOM 716 O O . PHE A 1 89 ? 17.573 -1.526 -16.468 1.00 67.12 89 PHE A O 1
ATOM 723 N N . HIS A 1 90 ? 17.345 -1.033 -14.315 1.00 66.00 90 HIS A N 1
ATOM 724 C CA . HIS A 1 90 ? 18.644 -0.346 -14.230 1.00 66.00 90 HIS A CA 1
ATOM 725 C C . HIS A 1 90 ? 19.837 -1.226 -14.642 1.00 66.00 90 HIS A C 1
ATOM 727 O O . HIS A 1 90 ? 20.734 -0.736 -15.323 1.00 66.00 90 HIS A O 1
ATOM 733 N N . GLY A 1 91 ? 19.842 -2.516 -14.286 1.00 63.62 91 GLY A N 1
ATOM 734 C CA . GLY A 1 91 ? 20.906 -3.436 -14.712 1.00 63.62 91 GLY A CA 1
ATOM 735 C C . GLY A 1 91 ? 20.864 -3.750 -16.211 1.00 63.62 91 GLY A C 1
ATOM 736 O O . GLY A 1 91 ? 21.905 -3.871 -16.853 1.00 63.62 91 GLY A O 1
ATOM 737 N N . LYS A 1 92 ? 19.659 -3.832 -16.788 1.00 64.62 92 LYS A N 1
ATOM 738 C CA . LYS A 1 92 ? 19.465 -4.116 -18.214 1.00 64.62 92 LYS A CA 1
ATOM 739 C C . LYS A 1 92 ? 19.734 -2.893 -19.090 1.00 64.62 92 LYS A C 1
ATOM 741 O O . LYS A 1 92 ? 20.332 -3.054 -20.145 1.00 64.62 92 LYS A O 1
ATOM 746 N N . THR A 1 93 ? 19.346 -1.686 -18.666 1.00 66.31 93 THR A N 1
ATOM 747 C CA . THR A 1 93 ? 19.483 -0.475 -19.491 1.00 66.31 93 THR A CA 1
ATOM 748 C C . THR A 1 93 ? 20.943 -0.042 -19.651 1.00 66.31 93 THR A C 1
ATOM 750 O O . THR A 1 93 ? 21.319 0.305 -20.756 1.00 66.31 93 THR A O 1
ATOM 753 N N . THR A 1 94 ? 21.815 -0.156 -18.642 1.00 69.44 94 THR A N 1
ATOM 754 C CA . THR A 1 94 ? 23.222 0.287 -18.783 1.00 69.44 94 THR A CA 1
ATOM 755 C C . THR A 1 94 ? 24.039 -0.570 -19.760 1.00 69.44 94 THR A C 1
ATOM 757 O O . THR A 1 94 ? 24.759 -0.040 -20.602 1.00 69.44 94 THR A O 1
ATOM 760 N N . ALA A 1 95 ? 23.920 -1.901 -19.697 1.00 69.38 95 ALA A N 1
ATOM 761 C CA . ALA A 1 95 ? 24.597 -2.780 -20.658 1.00 69.38 95 ALA A CA 1
ATOM 762 C C . ALA A 1 95 ? 24.040 -2.600 -22.083 1.00 69.38 95 ALA A C 1
ATOM 764 O O . ALA A 1 95 ? 24.774 -2.670 -23.066 1.00 69.38 95 ALA A O 1
ATOM 765 N N . LEU A 1 96 ? 22.735 -2.345 -22.178 1.00 72.00 96 LEU A N 1
ATOM 766 C CA . LEU A 1 96 ? 22.013 -2.073 -23.414 1.00 72.00 96 LEU A CA 1
ATOM 767 C C . LEU A 1 96 ? 22.431 -0.735 -24.045 1.00 72.00 96 LEU A C 1
ATOM 769 O O . LEU A 1 96 ? 22.729 -0.689 -25.233 1.00 72.00 96 LEU A O 1
ATOM 773 N N . GLU A 1 97 ? 22.524 0.322 -23.241 1.00 74.94 97 GLU A N 1
ATOM 774 C CA . GLU A 1 97 ? 22.966 1.665 -23.628 1.00 74.94 97 GLU A CA 1
ATOM 775 C C . GLU A 1 97 ? 24.368 1.658 -24.227 1.00 74.94 97 GLU A C 1
ATOM 777 O O . GLU A 1 97 ? 24.579 2.278 -25.268 1.00 74.94 97 GLU A O 1
ATOM 782 N N . ASN A 1 98 ? 25.304 0.937 -23.606 1.00 77.94 98 ASN A N 1
ATOM 783 C CA . ASN A 1 98 ? 26.669 0.828 -24.115 1.00 77.94 98 ASN A CA 1
ATOM 784 C C . ASN A 1 98 ? 26.686 0.168 -25.498 1.00 77.94 98 ASN A C 1
ATOM 786 O O . ASN A 1 98 ? 27.223 0.751 -26.431 1.00 77.94 98 ASN A O 1
ATOM 790 N N . THR A 1 99 ? 25.995 -0.966 -25.680 1.00 78.56 99 THR A N 1
ATOM 791 C CA . THR A 1 99 ? 25.928 -1.623 -26.998 1.00 78.56 99 THR A CA 1
ATOM 792 C C . THR A 1 99 ? 25.316 -0.723 -28.074 1.00 78.56 99 THR A C 1
ATOM 794 O O . THR A 1 99 ? 25.794 -0.700 -29.206 1.00 78.56 99 THR A O 1
ATOM 797 N N . ILE A 1 100 ? 24.261 0.026 -27.740 1.00 82.31 100 ILE A N 1
ATOM 798 C CA . ILE A 1 100 ? 23.622 0.936 -28.695 1.00 82.31 100 ILE A CA 1
ATOM 799 C C . ILE A 1 100 ? 24.552 2.100 -29.055 1.00 82.31 100 ILE A C 1
ATOM 801 O O . ILE A 1 100 ? 24.647 2.443 -30.234 1.00 82.31 100 ILE A O 1
ATOM 805 N N . ARG A 1 101 ? 25.256 2.675 -28.071 1.00 77.06 101 ARG A N 1
ATOM 806 C CA . ARG A 1 101 ? 26.209 3.781 -28.270 1.00 77.06 101 ARG A CA 1
ATOM 807 C C . ARG A 1 101 ? 27.473 3.371 -29.016 1.00 77.06 101 ARG A C 1
ATOM 809 O O . ARG A 1 101 ? 27.994 4.188 -29.766 1.00 77.06 101 ARG A O 1
ATOM 816 N N . ASP A 1 102 ? 27.928 2.135 -28.846 1.00 79.12 102 ASP A N 1
ATOM 817 C CA . ASP A 1 102 ? 29.095 1.603 -29.554 1.00 79.12 102 ASP A CA 1
ATOM 818 C C . ASP A 1 102 ? 28.850 1.480 -31.071 1.00 79.12 102 ASP A C 1
ATOM 820 O O . ASP A 1 102 ? 29.799 1.333 -31.837 1.00 79.12 102 ASP A O 1
ATOM 824 N N . GLY A 1 103 ? 27.589 1.552 -31.524 1.00 70.12 103 GLY A N 1
ATOM 825 C CA . GLY A 1 103 ? 27.226 1.761 -32.932 1.00 70.12 103 GLY A CA 1
ATOM 826 C C . GLY A 1 103 ? 27.515 0.594 -33.883 1.00 70.12 103 GLY A C 1
ATOM 827 O O . GLY A 1 103 ? 27.233 0.695 -35.072 1.00 70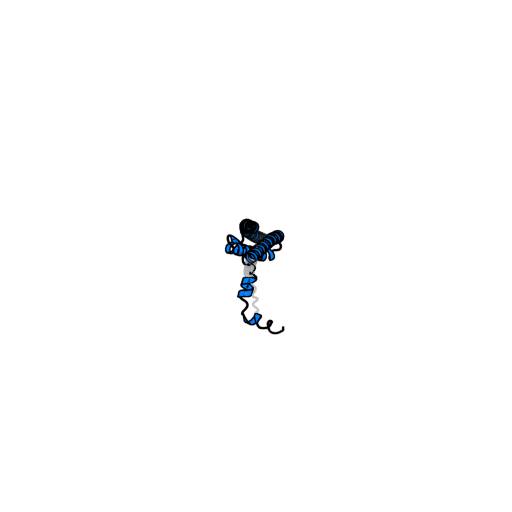.12 103 GLY A O 1
ATOM 828 N N . ASN A 1 104 ? 28.039 -0.529 -33.388 1.00 75.25 104 ASN A N 1
ATOM 829 C CA . ASN A 1 104 ? 28.416 -1.691 -34.197 1.00 75.25 104 ASN A CA 1
ATOM 830 C C . ASN A 1 104 ? 27.207 -2.567 -34.581 1.00 75.25 104 ASN A C 1
ATOM 832 O O . ASN A 1 104 ? 27.087 -3.714 -34.149 1.00 75.25 104 ASN A O 1
ATOM 836 N N . VAL A 1 105 ? 26.313 -2.039 -35.421 1.00 75.62 105 VAL A N 1
ATOM 837 C CA . VAL A 1 105 ? 25.101 -2.751 -35.872 1.00 75.62 105 VAL A CA 1
ATOM 838 C C . VAL A 1 105 ? 25.450 -4.006 -36.689 1.00 75.62 105 VAL A C 1
ATOM 840 O O . VAL A 1 105 ? 24.812 -5.043 -36.537 1.00 75.62 105 VAL A O 1
ATOM 843 N N . MET A 1 106 ? 26.490 -3.940 -37.527 1.00 70.12 106 MET A N 1
ATOM 844 C CA . MET A 1 106 ? 26.845 -5.012 -38.472 1.00 70.12 106 MET A CA 1
ATOM 845 C C . MET A 1 106 ? 27.539 -6.221 -37.836 1.00 70.12 106 MET A C 1
ATOM 847 O O . MET A 1 106 ? 27.562 -7.295 -38.432 1.00 70.12 106 MET A O 1
ATOM 851 N N . LEU A 1 107 ? 28.099 -6.075 -36.631 1.00 75.81 107 LEU A N 1
ATOM 852 C CA . LEU A 1 107 ? 28.825 -7.163 -35.969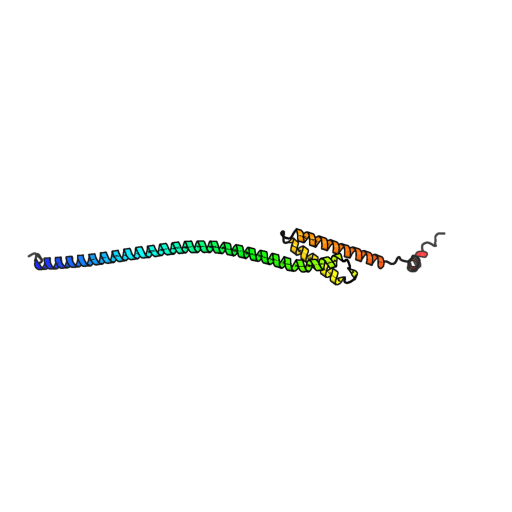 1.00 75.81 107 LEU A CA 1
ATOM 853 C C . LEU A 1 107 ? 27.870 -8.247 -35.436 1.00 75.81 107 LEU A C 1
ATOM 855 O O . LEU A 1 107 ? 28.236 -9.419 -35.379 1.00 75.81 107 LEU A O 1
ATOM 859 N N . ALA A 1 108 ? 26.653 -7.845 -35.051 1.00 80.44 108 ALA A N 1
ATOM 860 C CA . ALA A 1 108 ? 25.599 -8.720 -34.545 1.00 80.44 108 ALA A CA 1
ATOM 861 C C . ALA A 1 108 ? 24.215 -8.054 -34.700 1.00 80.44 108 ALA A C 1
ATOM 863 O O . ALA A 1 108 ? 23.618 -7.603 -33.721 1.00 80.44 108 ALA A O 1
ATOM 864 N N . LEU A 1 109 ? 23.702 -7.984 -35.935 1.00 84.88 109 LEU A N 1
ATOM 865 C CA . LEU A 1 109 ? 22.436 -7.302 -36.248 1.00 84.88 109 LEU A CA 1
ATOM 866 C C . LEU A 1 109 ? 21.252 -7.847 -35.434 1.00 84.88 109 LEU A C 1
ATOM 868 O O . LEU A 1 109 ? 20.471 -7.065 -34.899 1.00 84.88 109 LEU A O 1
ATOM 872 N N . ASP A 1 110 ? 21.132 -9.169 -35.305 1.00 86.19 110 ASP A N 1
ATOM 873 C CA . ASP A 1 110 ? 20.022 -9.791 -34.571 1.00 86.19 110 ASP A CA 1
ATOM 874 C C . ASP A 1 110 ? 20.034 -9.418 -33.081 1.00 86.19 110 ASP A C 1
ATOM 876 O O . ASP A 1 110 ? 18.997 -9.053 -32.524 1.00 86.19 110 ASP A O 1
ATOM 880 N N . ASP A 1 111 ? 21.213 -9.426 -32.448 1.00 84.38 111 ASP A N 1
ATOM 881 C CA . ASP A 1 111 ? 21.383 -8.996 -31.053 1.00 84.38 111 ASP A CA 1
ATOM 882 C C . ASP A 1 111 ? 21.074 -7.498 -30.897 1.00 84.38 111 ASP A C 1
ATOM 884 O O . ASP A 1 111 ? 20.384 -7.085 -29.962 1.00 84.38 111 ASP A O 1
ATOM 888 N N . TYR A 1 112 ? 21.501 -6.674 -31.859 1.00 88.44 112 TYR A N 1
ATOM 889 C CA . TYR A 1 112 ? 21.195 -5.244 -31.883 1.00 88.44 112 TYR A CA 1
ATOM 890 C C . TYR A 1 112 ? 19.684 -4.972 -31.991 1.00 88.44 112 TYR A C 1
ATOM 892 O O . TYR A 1 112 ? 19.140 -4.120 -31.282 1.00 88.44 112 TYR A O 1
ATOM 900 N N . LEU A 1 113 ? 18.973 -5.712 -32.844 1.00 89.44 113 LEU A N 1
ATOM 901 C CA . LEU A 1 113 ? 17.525 -5.576 -33.012 1.00 89.44 113 LEU A CA 1
ATOM 902 C C . LEU A 1 113 ? 16.745 -6.085 -31.788 1.00 89.44 113 LEU A C 1
ATOM 904 O O . LEU A 1 113 ? 15.742 -5.473 -31.410 1.00 89.44 113 LEU A O 1
ATOM 908 N N . GLU A 1 114 ? 17.212 -7.145 -31.123 1.00 86.50 114 GLU A N 1
ATOM 909 C CA . GLU A 1 114 ? 16.639 -7.625 -29.855 1.00 86.50 114 GLU A CA 1
ATOM 910 C C . GLU A 1 114 ? 16.766 -6.571 -28.745 1.00 86.50 114 GLU A C 1
ATOM 912 O O . GLU A 1 114 ? 15.817 -6.262 -28.010 1.00 86.50 114 GLU A O 1
ATOM 917 N N . LYS A 1 115 ? 17.934 -5.933 -28.682 1.00 85.25 115 LYS A N 1
ATOM 918 C CA . LYS A 1 115 ? 18.217 -4.795 -27.807 1.00 85.25 115 LYS A CA 1
ATOM 919 C C . LYS A 1 115 ? 17.280 -3.611 -28.093 1.00 85.25 115 LYS A C 1
ATOM 921 O O . LYS A 1 115 ? 16.689 -3.053 -27.162 1.00 85.25 115 LYS A O 1
ATOM 926 N N . MET A 1 116 ? 17.044 -3.281 -29.363 1.00 89.88 116 MET A N 1
ATOM 927 C CA . MET A 1 116 ? 16.075 -2.251 -29.763 1.00 89.88 116 MET A CA 1
ATOM 928 C C . MET A 1 116 ? 14.628 -2.609 -29.387 1.00 89.88 116 MET A C 1
ATOM 930 O O . MET A 1 116 ? 13.872 -1.733 -28.952 1.00 89.88 116 MET A O 1
ATOM 934 N N . ARG A 1 117 ? 14.229 -3.884 -29.484 1.00 88.69 117 ARG A N 1
ATOM 935 C CA . ARG A 1 117 ? 12.908 -4.349 -29.018 1.00 88.69 117 ARG A CA 1
ATOM 936 C C . ARG A 1 117 ? 12.755 -4.163 -27.508 1.00 88.69 117 ARG A C 1
ATOM 938 O O . ARG A 1 117 ? 11.755 -3.600 -27.064 1.00 88.69 117 ARG A O 1
ATOM 945 N N . THR A 1 118 ? 13.783 -4.527 -26.746 1.00 84.31 118 THR A N 1
ATOM 946 C CA . THR A 1 118 ? 13.815 -4.357 -25.285 1.00 84.31 118 THR A CA 1
ATOM 947 C C . THR A 1 118 ? 13.683 -2.881 -24.877 1.00 84.31 118 THR A C 1
ATOM 949 O O . THR A 1 118 ? 12.939 -2.557 -23.949 1.00 84.31 118 THR A O 1
ATOM 952 N N . LEU A 1 119 ? 14.349 -1.955 -25.585 1.00 87.06 119 LEU A N 1
ATOM 953 C CA . LEU A 1 119 ? 14.184 -0.509 -25.361 1.00 87.06 119 LEU A CA 1
ATOM 954 C C . LEU A 1 119 ? 12.744 -0.045 -25.622 1.00 87.06 119 LEU A C 1
ATOM 956 O O . LEU A 1 119 ? 12.191 0.725 -24.836 1.00 87.06 119 LEU A O 1
ATOM 960 N N . LYS A 1 120 ? 12.112 -0.538 -26.692 1.00 87.56 120 LYS A N 1
ATOM 961 C CA . LYS A 1 120 ? 10.725 -0.195 -27.039 1.00 87.56 120 LYS A CA 1
ATOM 962 C C . LYS A 1 120 ? 9.727 -0.666 -25.976 1.00 87.56 120 LYS A C 1
ATOM 964 O O . LYS A 1 120 ? 8.820 0.083 -25.611 1.00 87.56 120 LYS A O 1
ATOM 969 N N . GLU A 1 121 ? 9.913 -1.871 -25.444 1.00 84.31 121 GLU A N 1
ATOM 970 C CA . GLU A 1 121 ? 9.110 -2.396 -24.331 1.00 84.31 121 GLU A CA 1
ATOM 971 C C . GLU A 1 121 ? 9.298 -1.568 -23.053 1.00 84.31 121 GLU A C 1
ATOM 973 O O . GLU A 1 121 ? 8.322 -1.230 -22.378 1.00 84.31 121 GLU A O 1
ATOM 978 N N . ALA A 1 122 ? 10.534 -1.159 -22.753 1.00 80.69 122 ALA A N 1
ATOM 979 C CA . ALA A 1 122 ? 10.823 -0.285 -21.619 1.00 80.69 122 ALA A CA 1
ATOM 980 C C . ALA A 1 122 ? 10.152 1.096 -21.760 1.00 80.69 122 ALA A C 1
ATOM 982 O O . ALA A 1 122 ? 9.602 1.612 -20.786 1.00 80.69 122 ALA A O 1
ATOM 983 N N . ILE A 1 123 ? 10.130 1.682 -22.962 1.00 85.75 123 ILE A N 1
ATOM 984 C CA . ILE A 1 123 ? 9.413 2.941 -23.240 1.00 85.75 123 ILE A CA 1
ATOM 985 C C . ILE A 1 123 ? 7.912 2.778 -22.981 1.00 85.75 123 ILE A C 1
ATOM 987 O O . ILE A 1 123 ? 7.315 3.622 -22.307 1.00 85.75 123 ILE A O 1
ATOM 991 N N . ALA A 1 124 ? 7.307 1.689 -23.469 1.00 84.06 124 ALA A N 1
ATOM 992 C CA . ALA A 1 124 ? 5.894 1.401 -23.231 1.00 84.06 124 ALA A CA 1
ATOM 993 C C . ALA A 1 124 ? 5.596 1.290 -21.727 1.00 84.06 124 ALA A C 1
ATOM 995 O O . ALA A 1 124 ? 4.672 1.940 -21.239 1.00 84.06 124 ALA A O 1
ATOM 996 N N . PHE A 1 125 ? 6.433 0.572 -20.975 1.00 79.38 125 PHE A N 1
ATOM 997 C CA . PHE A 1 125 ? 6.300 0.451 -19.523 1.00 79.38 125 PHE A CA 1
ATOM 998 C C . PHE A 1 125 ? 6.440 1.795 -18.791 1.00 79.38 125 PHE A C 1
ATOM 1000 O O . PHE A 1 125 ? 5.601 2.152 -17.967 1.00 79.38 125 PHE A O 1
ATOM 1007 N N . PHE A 1 126 ? 7.474 2.589 -19.075 1.00 79.44 126 PHE A N 1
ATOM 1008 C CA . PHE A 1 126 ? 7.662 3.855 -18.360 1.00 79.44 126 PHE A CA 1
ATOM 1009 C C . PHE A 1 126 ? 6.611 4.909 -18.730 1.00 79.44 126 PHE A C 1
ATOM 1011 O O . PHE A 1 126 ? 6.339 5.805 -17.929 1.00 79.44 126 PHE A O 1
ATOM 1018 N N . SER A 1 127 ? 5.973 4.788 -19.898 1.00 82.94 127 SER A N 1
ATOM 1019 C CA . SER A 1 127 ? 4.884 5.680 -20.304 1.00 82.94 127 SER A CA 1
ATOM 1020 C C . SER A 1 127 ? 3.620 5.542 -19.444 1.00 82.94 127 SER A C 1
ATOM 1022 O O . SER A 1 127 ? 2.881 6.515 -19.296 1.00 82.94 127 SER A O 1
ATOM 1024 N N . THR A 1 128 ? 3.396 4.386 -18.805 1.00 81.12 128 THR A N 1
ATOM 1025 C CA . THR A 1 128 ? 2.219 4.153 -17.947 1.00 81.12 128 THR A CA 1
ATOM 1026 C C . THR A 1 128 ? 2.388 4.692 -16.524 1.00 81.12 128 THR A C 1
ATOM 1028 O O . THR A 1 128 ? 1.456 4.627 -15.721 1.00 81.12 128 THR A O 1
ATOM 1031 N N . HIS A 1 129 ? 3.559 5.241 -16.187 1.00 76.50 129 HIS A N 1
ATOM 1032 C CA . HIS A 1 129 ? 3.917 5.623 -14.824 1.00 76.50 129 HIS A CA 1
ATOM 1033 C C . HIS A 1 129 ? 4.565 7.018 -14.770 1.00 76.50 129 HIS A C 1
ATOM 1035 O O . HIS A 1 129 ? 5.767 7.179 -14.980 1.00 76.50 129 HIS A O 1
ATOM 1041 N N . LEU A 1 130 ? 3.773 8.032 -14.392 1.00 72.44 130 LEU A N 1
ATOM 1042 C CA . LEU A 1 130 ? 4.193 9.443 -14.265 1.00 72.44 130 LEU A CA 1
ATOM 1043 C C . LEU A 1 130 ? 5.457 9.652 -13.411 1.00 72.44 130 LEU A C 1
ATOM 1045 O O . LEU A 1 130 ? 6.226 10.581 -13.656 1.00 72.44 130 LEU A O 1
ATOM 1049 N N . THR A 1 131 ? 5.700 8.777 -12.435 1.00 75.31 131 THR A N 1
ATOM 1050 C CA . THR A 1 131 ? 6.870 8.810 -11.544 1.00 75.31 131 THR A CA 1
ATOM 1051 C C . THR A 1 131 ? 8.202 8.576 -12.258 1.00 75.31 131 THR A C 1
ATOM 1053 O O . THR A 1 131 ? 9.240 8.946 -11.719 1.00 75.31 131 THR A O 1
ATOM 1056 N N . TYR A 1 1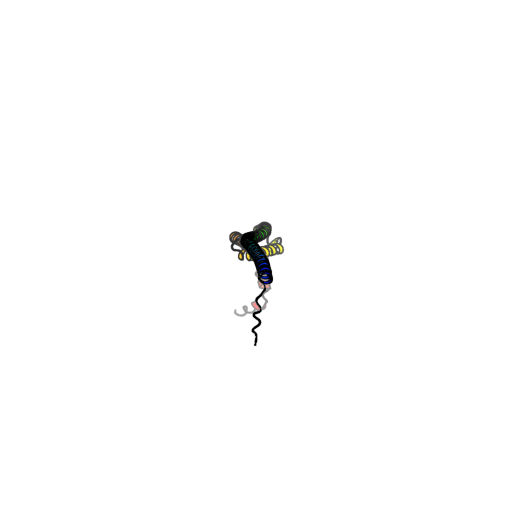32 ? 8.203 8.007 -13.468 1.00 72.50 132 TYR A N 1
ATOM 1057 C CA . TYR A 1 132 ? 9.425 7.678 -14.209 1.00 72.50 132 TYR A CA 1
ATOM 1058 C C . TYR A 1 132 ? 9.689 8.587 -15.410 1.00 72.50 132 TYR A C 1
ATOM 1060 O O . TYR A 1 132 ? 10.503 8.234 -16.260 1.00 72.50 132 TYR A O 1
ATOM 1068 N N . LYS A 1 133 ? 9.066 9.771 -15.483 1.00 77.25 133 LYS A N 1
ATOM 1069 C CA . LYS A 1 133 ? 9.196 10.684 -16.633 1.00 77.25 133 LYS A CA 1
ATOM 1070 C C . LYS A 1 133 ? 10.652 10.946 -17.050 1.00 77.25 133 LYS A C 1
ATOM 1072 O O . LYS A 1 133 ? 10.973 10.818 -18.221 1.00 77.25 133 LYS A O 1
ATOM 1077 N N . ASN A 1 134 ? 11.552 11.238 -16.110 1.00 77.75 134 ASN A N 1
ATOM 1078 C CA . ASN A 1 134 ? 12.965 11.488 -16.441 1.00 77.75 134 ASN A CA 1
ATOM 1079 C C . ASN A 1 134 ? 13.659 10.253 -17.042 1.00 77.75 134 ASN A C 1
ATOM 1081 O O . ASN A 1 134 ? 14.456 10.377 -17.968 1.00 77.75 134 ASN A O 1
ATOM 1085 N N . LYS A 1 135 ? 13.338 9.055 -16.538 1.00 76.00 135 LYS A N 1
ATOM 1086 C CA . LYS A 1 135 ? 13.907 7.797 -17.036 1.00 76.00 135 LYS A CA 1
ATOM 1087 C C . LYS A 1 135 ? 13.313 7.414 -18.390 1.00 76.00 135 LYS A C 1
ATOM 1089 O O . LYS A 1 135 ? 14.043 6.963 -19.261 1.00 76.00 135 LYS A O 1
ATOM 1094 N N . LEU A 1 136 ? 12.019 7.665 -18.590 1.00 84.81 136 LEU A N 1
ATOM 1095 C CA . LEU A 1 136 ? 11.351 7.524 -19.881 1.00 84.81 136 LEU A CA 1
ATOM 1096 C C . LEU A 1 136 ? 12.046 8.363 -20.959 1.00 84.81 136 LEU A C 1
ATOM 1098 O O . LEU A 1 136 ? 12.373 7.834 -22.016 1.00 84.81 136 LEU A O 1
ATOM 1102 N N . GLU A 1 137 ? 12.295 9.645 -20.684 1.00 86.69 137 GLU A N 1
ATOM 1103 C CA . GLU A 1 137 ? 12.969 10.533 -21.639 1.00 86.69 137 GLU A CA 1
ATOM 1104 C C . GLU A 1 137 ? 14.406 10.075 -21.932 1.00 86.69 137 GLU A C 1
ATOM 1106 O O . GLU A 1 137 ? 14.842 10.113 -23.080 1.00 86.69 137 GLU A O 1
ATOM 1111 N N . HIS A 1 138 ? 15.117 9.546 -20.930 1.00 85.31 138 HIS A N 1
ATOM 1112 C CA . HIS A 1 138 ? 16.440 8.960 -21.142 1.00 85.31 138 HIS A CA 1
ATOM 1113 C C . HIS A 1 138 ? 16.405 7.738 -22.074 1.00 85.31 138 HIS A C 1
ATOM 1115 O O . HIS A 1 138 ? 17.152 7.686 -23.048 1.00 85.31 138 HIS A O 1
ATOM 1121 N N . VAL A 1 139 ? 15.512 6.775 -21.823 1.00 86.06 139 VAL A N 1
ATOM 1122 C CA . VAL A 1 139 ? 15.397 5.555 -22.645 1.00 86.06 139 VAL A CA 1
ATOM 1123 C C . VAL A 1 139 ? 14.953 5.886 -24.074 1.00 86.06 139 VAL A C 1
ATOM 1125 O O . VAL A 1 139 ? 15.467 5.290 -25.019 1.00 86.06 139 VAL A O 1
ATOM 1128 N N . LYS A 1 140 ? 14.056 6.867 -24.255 1.00 89.69 140 LYS A N 1
ATOM 1129 C CA . LYS A 1 140 ? 13.681 7.372 -25.586 1.00 89.69 140 LYS A CA 1
ATOM 1130 C C . LYS A 1 140 ? 14.886 7.914 -26.349 1.00 89.69 140 LYS A C 1
ATOM 1132 O O . LYS A 1 140 ? 15.076 7.539 -27.495 1.00 89.69 140 LYS A O 1
ATOM 1137 N N . LEU A 1 141 ? 15.721 8.740 -25.716 1.00 90.56 141 LEU A N 1
ATOM 1138 C CA . LEU A 1 141 ? 16.918 9.283 -26.364 1.00 90.56 141 LEU A CA 1
ATOM 1139 C C . LEU A 1 141 ? 17.851 8.169 -26.863 1.00 90.56 141 LEU A C 1
ATOM 1141 O O . LEU A 1 141 ? 18.357 8.236 -27.978 1.00 90.56 141 LEU A O 1
ATOM 1145 N N . ILE A 1 142 ? 18.065 7.135 -26.049 1.00 88.44 142 ILE A N 1
ATOM 1146 C CA . ILE A 1 142 ? 18.906 5.990 -26.422 1.00 88.44 142 ILE A CA 1
ATOM 1147 C C . ILE A 1 142 ? 18.284 5.205 -27.582 1.00 88.44 142 ILE A C 1
ATOM 1149 O O . ILE A 1 142 ? 19.002 4.790 -28.489 1.00 88.44 142 ILE A O 1
ATOM 1153 N N . TYR A 1 143 ? 16.960 5.045 -27.586 1.00 91.00 143 TYR A N 1
ATOM 1154 C CA . TYR A 1 143 ? 16.240 4.425 -28.696 1.00 91.00 143 TYR A CA 1
ATOM 1155 C C . TYR A 1 143 ? 16.403 5.210 -30.006 1.00 91.00 143 TYR A C 1
ATOM 1157 O O . TYR A 1 143 ? 16.707 4.608 -31.032 1.00 91.00 143 TYR A O 1
ATOM 1165 N N . GLU A 1 144 ? 16.296 6.540 -29.974 1.00 92.88 144 GLU A N 1
ATOM 1166 C CA . GLU A 1 144 ? 16.518 7.394 -31.154 1.00 92.88 144 GLU A CA 1
ATOM 1167 C C . GLU A 1 144 ? 17.956 7.295 -31.689 1.00 92.88 144 GLU A C 1
ATOM 1169 O O . GLU A 1 144 ? 18.172 7.219 -32.901 1.00 92.88 144 GLU A O 1
ATOM 1174 N N . ILE A 1 145 ? 18.952 7.230 -30.796 1.00 91.38 145 ILE A N 1
ATOM 1175 C CA . ILE A 1 145 ? 20.355 7.002 -31.182 1.00 91.38 145 ILE A CA 1
ATOM 1176 C C . ILE A 1 145 ? 20.494 5.650 -31.891 1.00 91.38 145 ILE A C 1
ATOM 1178 O O . ILE A 1 145 ? 21.101 5.573 -32.957 1.00 91.38 145 ILE A O 1
ATOM 1182 N N . GLY A 1 146 ? 19.908 4.589 -31.331 1.00 91.12 146 GLY A N 1
ATOM 1183 C CA . GLY A 1 146 ? 19.971 3.263 -31.940 1.00 91.12 146 GLY A CA 1
ATOM 1184 C C . GLY A 1 146 ? 19.268 3.187 -33.293 1.00 91.12 146 GLY A C 1
ATOM 1185 O O . GLY A 1 146 ? 19.777 2.561 -34.221 1.00 91.12 146 GLY A O 1
ATOM 1186 N N . TYR A 1 147 ? 18.139 3.882 -33.438 1.00 90.75 147 TYR A N 1
ATOM 1187 C CA . TYR A 1 147 ? 17.439 4.004 -34.714 1.00 90.75 147 TYR A CA 1
ATOM 1188 C C . TYR A 1 147 ? 18.301 4.719 -35.765 1.00 90.75 147 TYR A C 1
ATOM 1190 O O . TYR A 1 147 ? 18.449 4.223 -36.881 1.00 90.75 147 TYR A O 1
ATOM 1198 N N . SER A 1 148 ? 18.947 5.822 -35.376 1.00 92.25 148 SER A N 1
ATOM 1199 C CA . SER A 1 148 ? 19.860 6.577 -36.245 1.00 92.25 148 SER A CA 1
ATOM 1200 C C . SER A 1 148 ? 21.057 5.732 -36.701 1.00 92.25 148 SER A C 1
ATOM 1202 O O . SER A 1 148 ? 21.463 5.807 -37.859 1.00 92.25 148 SER A O 1
ATOM 1204 N N . ASN A 1 149 ? 21.601 4.887 -35.819 1.00 90.94 149 ASN A N 1
ATOM 1205 C CA . ASN A 1 149 ? 22.695 3.975 -36.164 1.00 90.94 149 ASN A CA 1
ATOM 1206 C C . ASN A 1 149 ? 22.264 2.930 -37.204 1.00 90.94 149 ASN A C 1
ATOM 1208 O O . ASN A 1 149 ? 23.000 2.670 -38.154 1.00 90.94 149 ASN A O 1
ATOM 1212 N N . ILE A 1 150 ? 21.061 2.361 -37.063 1.00 91.50 150 ILE A N 1
ATOM 1213 C CA . ILE A 1 150 ? 20.503 1.421 -38.049 1.00 91.50 150 ILE A CA 1
ATOM 1214 C C . ILE A 1 150 ? 20.306 2.111 -39.401 1.00 91.50 150 ILE A C 1
ATOM 1216 O O . ILE A 1 150 ? 20.654 1.541 -40.434 1.00 91.50 150 ILE A O 1
ATOM 1220 N N . GLU A 1 151 ? 19.765 3.331 -39.410 1.00 91.62 151 GLU A N 1
ATOM 1221 C CA . GLU A 1 151 ? 19.557 4.101 -40.639 1.00 91.62 151 GLU A CA 1
ATOM 1222 C C . GLU A 1 151 ? 20.882 4.401 -41.355 1.00 91.62 151 GLU A C 1
ATOM 1224 O O . GLU A 1 151 ? 20.993 4.202 -42.569 1.00 91.62 151 GLU A O 1
ATOM 1229 N N . ALA A 1 152 ? 21.903 4.822 -40.604 1.00 89.88 152 ALA A N 1
ATOM 1230 C CA . ALA A 1 152 ? 23.236 5.079 -41.138 1.00 89.88 152 ALA A CA 1
ATOM 1231 C C . ALA A 1 152 ? 23.848 3.816 -41.762 1.00 89.88 152 ALA A C 1
ATOM 1233 O O . ALA A 1 152 ? 24.334 3.855 -42.894 1.00 89.88 152 ALA A O 1
ATOM 1234 N N . GLU A 1 153 ? 23.766 2.685 -41.064 1.00 88.62 153 GLU A N 1
ATOM 1235 C CA . GLU A 1 153 ? 24.300 1.410 -41.541 1.00 88.62 153 GLU A CA 1
ATOM 1236 C C . GLU A 1 153 ? 23.530 0.856 -42.744 1.00 88.62 153 GLU A C 1
ATOM 1238 O O . GLU A 1 153 ? 24.138 0.369 -43.698 1.00 88.62 153 GLU A O 1
ATOM 1243 N N . PHE A 1 154 ? 22.206 1.006 -42.777 1.00 89.19 154 PHE A N 1
ATOM 1244 C CA . PHE A 1 154 ? 21.410 0.671 -43.957 1.00 89.19 154 PHE A CA 1
ATOM 1245 C C . PHE A 1 154 ? 21.803 1.532 -45.166 1.00 89.19 154 PHE A C 1
ATOM 1247 O O . PHE A 1 154 ? 22.012 1.011 -46.262 1.00 89.19 154 PHE A O 1
ATOM 1254 N N . SER A 1 155 ? 21.966 2.843 -44.968 1.00 89.44 155 SER A N 1
ATOM 1255 C CA . SER A 1 155 ? 22.427 3.764 -46.014 1.00 89.44 155 SER A CA 1
ATOM 1256 C C . SER A 1 155 ? 23.819 3.386 -46.534 1.00 89.44 155 SER A C 1
ATOM 1258 O O . SER A 1 155 ? 24.042 3.354 -47.749 1.00 89.44 155 SER A O 1
ATOM 1260 N N . ASN A 1 156 ? 24.738 3.021 -45.635 1.00 87.94 156 ASN A N 1
ATOM 1261 C CA . ASN A 1 156 ? 26.062 2.513 -45.991 1.00 87.94 156 ASN A CA 1
ATOM 1262 C C . ASN A 1 156 ? 25.957 1.223 -46.812 1.00 87.94 156 ASN A C 1
ATOM 1264 O O . ASN A 1 156 ? 26.558 1.136 -47.883 1.00 87.94 156 ASN A O 1
ATOM 1268 N N . LEU A 1 157 ? 25.151 0.253 -46.373 1.00 87.50 157 LEU A N 1
ATOM 1269 C CA . LEU A 1 157 ? 24.948 -1.012 -47.079 1.00 87.50 157 LEU A CA 1
ATOM 1270 C C . LEU A 1 157 ? 24.408 -0.794 -48.497 1.00 87.50 157 LEU A C 1
ATOM 1272 O O . LEU A 1 157 ? 24.924 -1.386 -49.445 1.00 87.50 157 LEU A O 1
ATOM 1276 N N . VAL A 1 158 ? 23.412 0.081 -48.661 1.00 87.25 158 VAL A N 1
ATOM 1277 C CA . VAL A 1 158 ? 22.860 0.439 -49.977 1.00 87.25 158 VAL A CA 1
ATOM 1278 C C . VAL A 1 158 ? 23.939 1.062 -50.861 1.00 87.25 158 VAL A C 1
ATOM 1280 O O . VAL A 1 158 ? 24.076 0.673 -52.019 1.00 87.25 158 VAL A O 1
ATOM 1283 N N . ARG A 1 159 ? 24.751 1.980 -50.322 1.00 85.38 159 ARG A N 1
ATOM 1284 C CA . ARG A 1 159 ? 25.859 2.603 -51.065 1.00 85.38 159 ARG A CA 1
ATOM 1285 C C . ARG A 1 159 ? 26.922 1.595 -51.493 1.00 85.38 159 ARG A C 1
ATOM 1287 O O . ARG A 1 159 ? 27.380 1.675 -52.625 1.00 85.38 159 ARG A O 1
ATOM 1294 N N . TYR A 1 160 ? 27.298 0.658 -50.624 1.00 82.88 160 TYR A N 1
ATOM 1295 C CA . TYR A 1 160 ? 28.275 -0.386 -50.952 1.00 82.88 160 TYR A CA 1
ATOM 1296 C C . TYR A 1 160 ? 27.727 -1.430 -51.932 1.00 82.88 160 TYR A C 1
ATOM 1298 O O . TYR A 1 160 ? 28.483 -1.964 -52.741 1.00 82.88 160 TYR A O 1
ATOM 1306 N N . SER A 1 161 ? 26.426 -1.713 -51.874 1.00 80.25 161 SER A N 1
ATOM 1307 C CA . SER A 1 161 ? 25.771 -2.699 -52.746 1.00 80.25 161 SER A CA 1
ATOM 1308 C C . SER A 1 161 ? 25.420 -2.128 -54.123 1.00 80.25 161 SER A C 1
ATOM 1310 O O . SER A 1 161 ? 25.309 -2.872 -55.098 1.00 80.25 161 SER A O 1
ATOM 1312 N N . CYS A 1 162 ? 25.259 -0.807 -54.228 1.00 79.12 162 CYS A N 1
ATOM 1313 C CA . CYS A 1 162 ? 25.075 -0.117 -55.497 1.00 79.12 162 CYS A CA 1
ATOM 1314 C C . CYS A 1 162 ? 26.412 0.028 -56.228 1.00 79.12 162 CYS A C 1
ATOM 1316 O O . CYS A 1 162 ? 27.193 0.943 -55.974 1.00 79.12 162 CYS A O 1
ATOM 1318 N N . VAL A 1 163 ? 26.648 -0.850 -57.201 1.00 71.44 163 VAL A N 1
ATOM 1319 C CA . VAL A 1 163 ? 27.736 -0.671 -58.165 1.00 71.44 163 VAL A CA 1
ATOM 1320 C C . VAL A 1 163 ? 27.272 0.329 -59.231 1.00 71.44 163 VAL A C 1
ATOM 1322 O O . VAL A 1 163 ? 26.190 0.136 -59.794 1.00 71.44 163 VAL A O 1
ATOM 1325 N N . PRO A 1 164 ? 28.047 1.386 -59.543 1.00 69.44 164 PRO A N 1
ATOM 1326 C CA . PRO A 1 164 ? 27.742 2.237 -60.684 1.00 69.44 164 PRO A CA 1
ATOM 1327 C C . PRO A 1 164 ? 27.699 1.369 -61.942 1.00 69.44 164 PRO A C 1
ATOM 1329 O O . PRO A 1 164 ? 28.662 0.673 -62.267 1.00 69.44 164 PRO A O 1
ATOM 1332 N N . VAL A 1 165 ? 26.553 1.369 -62.622 1.00 69.12 165 VAL A N 1
ATOM 1333 C CA . VAL A 1 165 ? 26.379 0.577 -63.836 1.00 69.12 165 VAL A CA 1
ATOM 1334 C C . VAL A 1 165 ? 27.290 1.163 -64.907 1.00 69.12 165 VAL A C 1
ATOM 1336 O O . VAL A 1 165 ? 27.166 2.334 -65.263 1.00 69.12 165 VAL A O 1
ATOM 1339 N N . ASP A 1 166 ? 28.223 0.350 -65.400 1.00 78.50 166 ASP A N 1
ATOM 1340 C CA . ASP A 1 166 ? 29.059 0.719 -66.536 1.00 78.50 166 ASP A CA 1
ATOM 1341 C C . ASP A 1 166 ? 28.145 0.997 -67.731 1.00 78.50 166 ASP A C 1
ATOM 1343 O O . ASP A 1 166 ? 27.399 0.116 -68.162 1.00 78.50 166 ASP A O 1
ATOM 1347 N N . ALA A 1 167 ? 28.207 2.222 -68.257 1.00 76.62 167 ALA A N 1
ATOM 1348 C CA . ALA A 1 167 ? 27.408 2.646 -69.396 1.00 76.62 167 ALA A CA 1
ATOM 1349 C C . ALA A 1 167 ? 27.546 1.663 -70.562 1.00 76.62 167 ALA A C 1
ATOM 1351 O O . ALA A 1 167 ? 26.555 1.371 -71.222 1.00 76.62 167 ALA A O 1
ATOM 1352 N N . LYS A 1 168 ? 28.734 1.081 -70.770 1.00 76.00 168 LYS A N 1
ATOM 1353 C CA . LYS A 1 168 ? 28.955 0.089 -71.822 1.00 76.00 168 LYS A CA 1
ATOM 1354 C C . LYS A 1 168 ? 28.176 -1.207 -71.579 1.00 76.00 168 LYS A C 1
ATOM 1356 O O . LYS A 1 168 ? 27.500 -1.671 -72.487 1.00 76.00 168 LYS A O 1
ATOM 1361 N N . LYS A 1 169 ? 28.195 -1.742 -70.354 1.00 76.62 169 LYS A N 1
ATOM 1362 C CA . LYS A 1 169 ? 27.365 -2.903 -69.978 1.00 76.62 169 LYS A CA 1
ATOM 1363 C C . LYS A 1 169 ? 25.873 -2.587 -70.049 1.00 76.62 169 LYS A C 1
ATOM 1365 O O . LYS A 1 169 ? 25.083 -3.457 -70.385 1.00 76.62 169 LYS A O 1
ATOM 1370 N N . LEU A 1 170 ? 25.486 -1.351 -69.736 1.00 76.06 170 LEU A N 1
ATOM 1371 C CA . LEU A 1 170 ? 24.107 -0.890 -69.874 1.00 76.06 170 LEU A CA 1
ATOM 1372 C C . LEU A 1 170 ? 23.687 -0.897 -71.350 1.00 76.06 170 LEU A C 1
ATOM 1374 O O . LEU A 1 170 ? 22.629 -1.431 -71.658 1.00 76.06 170 LEU A O 1
ATOM 1378 N N . PHE A 1 171 ? 24.537 -0.390 -72.250 1.00 75.38 171 PHE A N 1
ATOM 1379 C CA . PHE A 1 171 ? 24.320 -0.440 -73.699 1.00 75.38 171 PHE A CA 1
ATOM 1380 C C . PHE A 1 171 ? 24.282 -1.870 -74.250 1.00 75.38 171 PHE A C 1
ATOM 1382 O O . PHE A 1 171 ? 23.443 -2.151 -75.092 1.00 75.38 171 PHE A O 1
ATOM 1389 N N . GLU A 1 172 ? 25.132 -2.774 -73.761 1.00 77.75 172 GLU A N 1
ATOM 1390 C CA . GLU A 1 172 ? 25.127 -4.196 -74.151 1.00 77.75 172 GLU A CA 1
ATOM 1391 C C . GLU A 1 172 ? 23.863 -4.944 -73.678 1.00 77.75 172 GLU A C 1
ATOM 1393 O O . GLU A 1 172 ? 23.471 -5.933 -74.289 1.00 77.75 172 GLU A O 1
ATOM 1398 N N . CYS A 1 173 ? 23.213 -4.475 -72.606 1.00 72.88 173 CYS A N 1
ATOM 1399 C CA . CYS A 1 173 ? 21.942 -5.013 -72.107 1.00 72.88 173 CYS A CA 1
ATOM 1400 C C . CYS A 1 173 ? 20.699 -4.381 -72.763 1.00 72.88 173 CYS A C 1
ATOM 1402 O O . CYS A 1 173 ? 19.583 -4.830 -72.491 1.00 72.88 173 CYS A O 1
ATOM 1404 N N . LEU A 1 174 ? 20.859 -3.331 -73.576 1.00 76.62 174 LEU A N 1
ATOM 1405 C CA . LEU A 1 174 ? 19.775 -2.780 -74.386 1.00 76.62 174 LEU A CA 1
ATOM 1406 C C . LEU A 1 174 ? 19.661 -3.629 -75.656 1.00 76.62 174 LEU A C 1
ATOM 1408 O O . LEU A 1 174 ? 20.599 -3.699 -76.441 1.00 76.62 174 LEU A O 1
ATOM 1412 N N . ASP A 1 175 ? 18.518 -4.292 -75.829 1.00 70.94 175 ASP A N 1
ATOM 1413 C CA . ASP A 1 175 ? 18.241 -5.154 -76.981 1.00 70.94 175 ASP A CA 1
ATOM 1414 C C . ASP A 1 175 ? 18.414 -4.383 -78.310 1.00 70.94 175 ASP A C 1
ATOM 1416 O O . ASP A 1 175 ? 18.061 -3.198 -78.398 1.00 70.94 175 ASP A O 1
ATOM 1420 N N . ASP A 1 176 ? 18.926 -5.056 -79.349 1.00 58.97 176 ASP A N 1
ATOM 1421 C CA . ASP A 1 176 ? 19.328 -4.472 -80.651 1.00 58.97 176 ASP A CA 1
ATOM 1422 C C . ASP A 1 176 ? 18.192 -3.707 -81.374 1.00 58.97 176 ASP A C 1
ATOM 1424 O O . ASP A 1 176 ? 18.423 -2.941 -82.317 1.00 58.97 176 ASP A O 1
ATOM 1428 N N . ASP A 1 177 ? 16.945 -3.877 -80.935 1.00 57.22 177 ASP A N 1
ATOM 1429 C CA . ASP A 1 177 ? 15.777 -3.189 -81.485 1.00 57.22 177 ASP A CA 1
ATOM 1430 C C . ASP A 1 177 ? 15.680 -1.702 -81.098 1.00 57.22 177 ASP A C 1
ATOM 1432 O O . ASP A 1 177 ? 14.996 -0.940 -81.788 1.00 57.22 177 ASP A O 1
ATOM 1436 N N . TYR A 1 178 ? 16.420 -1.230 -80.087 1.00 56.31 178 TYR A N 1
ATOM 1437 C CA . TYR A 1 178 ? 16.470 0.207 -79.769 1.00 56.31 178 TYR A CA 1
ATOM 1438 C C . TYR A 1 178 ? 17.302 1.025 -80.775 1.00 56.31 178 TYR A C 1
ATOM 1440 O O . TYR A 1 178 ? 17.043 2.217 -80.961 1.00 56.31 178 TYR A O 1
ATOM 1448 N N . GLY A 1 179 ? 18.262 0.401 -81.470 1.00 54.03 179 GLY A N 1
ATOM 1449 C CA . GLY A 1 179 ? 19.100 1.059 -82.483 1.00 54.03 179 GLY A CA 1
ATOM 1450 C C . GLY A 1 179 ? 18.439 1.197 -83.861 1.00 54.03 179 GLY A C 1
ATOM 1451 O O . GLY A 1 179 ? 18.823 2.060 -84.652 1.00 54.03 179 GLY A O 1
ATOM 1452 N N . LYS A 1 180 ? 17.413 0.388 -84.159 1.00 53.31 180 LYS A N 1
ATOM 1453 C CA . LYS A 1 180 ? 16.753 0.387 -85.478 1.00 53.31 180 LYS A CA 1
ATOM 1454 C C . LYS A 1 180 ? 15.772 1.539 -85.690 1.00 53.31 180 LYS A C 1
ATOM 1456 O O . LYS A 1 180 ? 15.546 1.919 -86.835 1.00 53.31 180 LYS A O 1
ATOM 1461 N N . TYR A 1 181 ? 15.232 2.137 -84.625 1.00 52.81 181 TYR A N 1
ATOM 1462 C CA . TYR A 1 181 ? 14.254 3.227 -84.751 1.00 52.81 181 TYR A CA 1
ATOM 1463 C C . TYR A 1 181 ? 14.861 4.599 -85.088 1.00 52.81 181 TYR A C 1
ATOM 1465 O O . TYR A 1 181 ? 14.125 5.491 -85.504 1.00 52.81 181 TYR A O 1
ATOM 1473 N N . TYR A 1 182 ? 16.185 4.773 -84.982 1.00 53.91 182 TYR A N 1
ATOM 1474 C CA . TYR A 1 182 ? 16.848 6.059 -85.256 1.00 53.91 182 TYR A CA 1
ATOM 1475 C C . TYR A 1 182 ? 17.818 6.043 -86.449 1.00 53.91 182 TYR A C 1
ATOM 1477 O O . TYR A 1 182 ? 18.372 7.082 -86.791 1.00 53.91 182 TYR A O 1
ATOM 1485 N N . MET A 1 183 ? 17.969 4.910 -87.145 1.00 50.72 183 MET A N 1
ATOM 1486 C CA . MET A 1 183 ? 18.767 4.785 -88.380 1.00 50.72 183 MET A CA 1
ATOM 1487 C C . MET A 1 183 ? 17.893 4.772 -89.652 1.00 50.72 183 MET A C 1
ATOM 1489 O O . MET A 1 183 ? 18.224 4.099 -90.624 1.00 50.72 183 MET A O 1
ATOM 1493 N N . PHE A 1 184 ? 16.760 5.490 -89.657 1.00 48.59 184 PHE A N 1
ATOM 1494 C CA . PHE A 1 184 ? 15.889 5.625 -90.842 1.00 48.59 184 PHE A CA 1
ATOM 1495 C C . PHE A 1 184 ? 15.386 7.046 -91.137 1.00 48.59 184 PHE A C 1
ATOM 1497 O O . PHE A 1 184 ? 14.422 7.210 -91.873 1.00 48.59 184 PHE A O 1
ATOM 1504 N N . ASN A 1 185 ? 16.051 8.080 -90.623 1.00 40.94 185 ASN A N 1
ATOM 1505 C CA . ASN A 1 185 ? 15.893 9.440 -91.146 1.00 40.94 185 ASN A CA 1
ATOM 1506 C C . ASN A 1 185 ? 17.277 10.086 -91.286 1.00 40.94 185 ASN A C 1
ATOM 1508 O O . ASN A 1 185 ? 17.730 10.822 -90.410 1.00 40.94 185 ASN A O 1
ATOM 1512 N N . LEU A 1 186 ? 17.948 9.710 -92.378 1.00 43.59 186 LEU A N 1
ATOM 1513 C CA . LEU A 1 186 ? 18.851 10.595 -93.115 1.00 43.59 186 LEU A CA 1
ATOM 1514 C C . LEU A 1 186 ? 18.010 11.663 -93.820 1.00 43.59 186 LEU A C 1
ATOM 1516 O O . LEU A 1 186 ? 16.978 11.268 -94.410 1.00 43.59 186 LEU A O 1
#

pLDDT: mean 83.51, std 14.39, range [39.44, 98.44]

Radius of gyration: 54.19 Å; chains: 1; bounding box: 114×31×166 Å

Sequence (186 aa):
MSYSQNVLSFAELNQRLHKDEEWLRDFQEALNKSNQIQQSVCTLLGSFQDRIDSLSANVATLYTKSSVIQREQQNIRKLLSTVDATIQFHGKTTALENTIRDGNVMLALDDYLEKMRTLKEAIAFFSTHLTYKNKLEHVKLIYEIGYSNIEAEFSNLVRYSCVPVDAKKLFECLDDDYGKYYMFNL

Organism: Meloidogyne enterolobii (NCBI:txid390850)